Protein AF-A0A914WT91-F1 (afdb_monomer)

Solvent-accessible surface area (backbone atoms only — not comparable to full-atom values): 13494 Å² total; per-residue (Å²): 120,84,63,82,92,50,56,75,66,57,40,49,50,54,51,52,52,50,52,22,56,76,73,74,41,93,68,79,92,82,56,66,68,62,50,41,57,43,41,49,46,84,47,84,84,38,97,30,29,66,62,34,53,53,49,47,46,28,46,58,34,62,62,77,69,92,49,28,73,55,93,86,53,97,70,49,72,79,45,41,59,64,58,56,37,49,47,35,19,72,43,78,34,81,74,43,31,65,70,46,28,55,51,25,29,51,51,44,34,66,73,57,30,45,68,91,48,33,71,59,64,92,43,73,41,76,33,21,68,64,21,79,67,39,81,70,51,53,62,61,71,49,99,82,38,65,40,42,40,36,62,22,72,89,29,41,77,69,57,76,80,51,82,89,55,98,81,56,52,69,49,49,56,51,44,49,54,53,48,53,54,49,54,52,60,71,69,46,79,79,77,75,78,79,73,70,84,81,77,80,82,85,78,92,75,90,77,90,79,90,79,91,81,83,88,87,82,88,135

Mean predicted aligned error: 9.97 Å

Nearest PDB structures (foldseek):
  8opc-assembly1_Aa  TM=3.465E-01  e=5.178E+00  Potato virus Y strain NTN

Organism: NCBI:txid2011161

Foldseek 3Di:
DPPPVDDPVVVVVVVQCVVCVVVVHPDDDDDPVVVLVQLLDCDCPGPCNPVNVVLCCCLQAAVPDPAPPPCDDPVHHPGHSVNSQVSQCSRPHVVSHPVNSVVRHVVNCVVCVFAPQHADALAEWEDEPAAPCCVRHNQPDDPRYNYHHQYAYPDYDPPLPDDDDPPDDPSSVVSVVVNVVSVCVVPPPPPPPPPDDDDPDDDDDDDDDDDDDDDDDDD

Secondary structure (DSSP, 8-state):
---TTS-HHHHHHHHHHHHHHHTT-SS----HHHHHHHHH---TTSTTHHHHHHHHHIIIII-------SSSSTTTTSS-HHHHHHHHHHHH-TTSSHHHHHHHHHHHHHHH-TTTS---SS-EEEEETT-GGGGGS--S--TT--PEEEEETT--TTGGGSPP-TTS-HHHHHHHHHHHHHHHHHHS-------------------------------

Radius of gyration: 29.35 Å; Cα contacts (8 Å, |Δi|>4): 214; chains: 1; bounding box: 56×54×90 Å

InterPro domains:
  IPR008758 Peptidase S28 [PF05577] (9-178)
  IPR029058 Alpha/Beta hydrolase fold [G3DSA:3.40.50.1820] (38-186)
  IPR042269 Serine carboxypeptidase S28, SKS domain [G3DSA:1.20.120.980] (4-78)

pLDDT: mean 87.25, std 18.3, range [33.0, 98.69]

Structure (mmCIF, N/CA/C/O backbone):
data_AF-A0A914WT91-F1
#
_entry.id   AF-A0A914WT91-F1
#
loop_
_atom_site.group_PDB
_atom_site.id
_atom_site.type_symbol
_atom_site.label_atom_id
_atom_site.label_alt_id
_atom_site.label_comp_id
_atom_site.label_asym_id
_atom_site.label_entity_id
_atom_site.label_seq_id
_atom_site.pdbx_PDB_ins_code
_atom_site.Cartn_x
_atom_site.Cartn_y
_atom_site.Cartn_z
_atom_site.occupancy
_atom_site.B_iso_or_equiv
_atom_site.auth_seq_id
_atom_site.auth_comp_id
_atom_site.auth_asym_id
_atom_site.auth_atom_id
_atom_site.pdbx_PDB_model_num
ATOM 1 N N . MET A 1 1 ? 19.794 8.451 -10.919 1.00 62.16 1 MET A N 1
ATOM 2 C CA . MET A 1 1 ? 19.084 8.907 -12.138 1.00 62.16 1 MET A CA 1
ATOM 3 C C . MET A 1 1 ? 19.453 10.316 -12.625 1.00 62.16 1 MET A C 1
ATOM 5 O O . MET A 1 1 ? 18.994 10.687 -13.695 1.00 62.16 1 MET A O 1
ATOM 9 N N . ASN A 1 2 ? 20.322 11.076 -11.938 1.00 77.56 2 ASN A N 1
ATOM 10 C CA . ASN A 1 2 ? 20.601 12.483 -12.295 1.00 77.56 2 ASN A CA 1
ATOM 11 C C . ASN A 1 2 ? 21.874 12.674 -13.142 1.00 77.56 2 ASN A C 1
ATOM 13 O O . ASN A 1 2 ? 22.321 13.797 -13.356 1.00 77.56 2 ASN A O 1
ATOM 17 N N . ASN A 1 3 ? 22.499 11.579 -13.592 1.00 82.94 3 ASN A N 1
ATOM 18 C CA . ASN A 1 3 ? 23.700 11.654 -14.416 1.00 82.94 3 ASN A CA 1
ATOM 19 C C . ASN A 1 3 ? 23.341 11.963 -15.879 1.00 82.94 3 ASN A C 1
ATOM 21 O O . ASN A 1 3 ? 23.209 11.058 -16.700 1.00 82.94 3 ASN A O 1
ATOM 25 N N . ASN A 1 4 ? 23.221 13.248 -16.206 1.00 86.69 4 ASN A N 1
ATOM 26 C CA . ASN A 1 4 ? 22.805 13.718 -17.531 1.00 86.69 4 ASN A CA 1
ATOM 27 C C . ASN A 1 4 ? 23.779 13.365 -18.676 1.00 86.69 4 ASN A C 1
ATOM 29 O O . ASN A 1 4 ? 23.437 13.589 -19.831 1.00 86.69 4 ASN A O 1
ATOM 33 N N . SER A 1 5 ? 24.953 12.788 -18.383 1.00 92.56 5 SER A N 1
ATOM 34 C CA . SER A 1 5 ? 25.894 12.291 -19.402 1.00 92.56 5 SER A CA 1
ATOM 35 C C . SER A 1 5 ? 25.520 10.926 -20.004 1.00 92.56 5 SER A C 1
ATOM 37 O O . SER A 1 5 ? 26.082 10.543 -21.026 1.00 92.56 5 SER A O 1
ATOM 39 N N . ARG A 1 6 ? 24.581 10.186 -19.396 1.00 93.31 6 ARG A N 1
ATOM 40 C CA . ARG A 1 6 ? 24.102 8.869 -19.863 1.00 93.31 6 ARG A CA 1
ATOM 41 C C . ARG A 1 6 ? 22.707 8.983 -20.470 1.00 93.31 6 ARG A C 1
ATOM 43 O O . ARG A 1 6 ? 21.949 9.873 -20.075 1.00 93.31 6 ARG A O 1
ATOM 50 N N . SER A 1 7 ? 22.335 8.080 -21.380 1.00 94.25 7 SER A N 1
ATOM 51 C CA . SER A 1 7 ? 20.971 8.057 -21.923 1.00 94.25 7 SER A CA 1
ATOM 52 C C . SER A 1 7 ? 19.941 7.743 -20.820 1.00 94.25 7 SER A C 1
ATOM 54 O O . SER A 1 7 ? 20.294 7.143 -19.800 1.00 94.25 7 SER A O 1
ATOM 56 N N . PRO A 1 8 ? 18.658 8.122 -20.975 1.00 90.31 8 PRO A N 1
ATOM 57 C CA . PRO A 1 8 ? 17.621 7.756 -20.009 1.00 90.31 8 PRO A CA 1
ATOM 58 C C . PRO A 1 8 ? 17.540 6.247 -19.728 1.00 90.31 8 PRO A C 1
ATOM 60 O O . PRO A 1 8 ? 17.361 5.861 -18.575 1.00 90.31 8 PRO A O 1
ATOM 63 N N . VAL A 1 9 ? 17.733 5.410 -20.754 1.00 90.75 9 VAL A N 1
ATOM 64 C CA . VAL A 1 9 ? 17.708 3.943 -20.634 1.00 90.75 9 VAL A CA 1
ATOM 65 C C . VAL A 1 9 ? 18.903 3.435 -19.835 1.00 90.75 9 VAL A C 1
ATOM 67 O O . VAL A 1 9 ? 18.720 2.623 -18.933 1.00 90.75 9 VAL A O 1
ATOM 70 N N . ASP A 1 10 ? 20.104 3.964 -20.077 1.00 93.94 10 ASP A N 1
ATOM 71 C CA . ASP A 1 10 ? 21.293 3.579 -19.304 1.00 93.94 10 ASP A CA 1
ATOM 72 C C . ASP A 1 10 ? 21.134 3.931 -17.823 1.00 93.94 10 ASP A C 1
ATOM 74 O O . ASP A 1 10 ? 21.493 3.150 -16.947 1.00 93.94 10 ASP A O 1
ATOM 78 N N . ARG A 1 11 ? 20.547 5.096 -17.521 1.00 92.50 11 ARG A N 1
ATOM 79 C CA . ARG A 1 11 ? 20.288 5.509 -16.134 1.00 92.50 11 ARG A CA 1
ATOM 80 C C . ARG A 1 11 ? 19.265 4.612 -15.444 1.00 92.50 11 ARG A C 1
ATOM 82 O O . ARG A 1 11 ? 19.380 4.405 -14.238 1.00 92.50 11 ARG A O 1
ATOM 89 N N . LEU A 1 12 ? 18.268 4.123 -16.180 1.00 89.56 12 LEU A N 1
ATOM 90 C CA . LEU A 1 12 ? 17.305 3.148 -15.674 1.00 89.56 12 LEU A CA 1
ATOM 91 C C . LEU A 1 12 ? 17.975 1.785 -15.452 1.00 89.56 12 LEU A C 1
ATOM 93 O O . LEU A 1 12 ? 17.764 1.175 -14.407 1.00 89.56 12 LEU A O 1
ATOM 97 N N . ALA A 1 13 ? 18.830 1.346 -16.377 1.00 91.38 13 ALA A N 1
ATOM 98 C CA . ALA A 1 13 ? 19.613 0.122 -16.231 1.00 91.38 13 ALA A CA 1
ATOM 99 C C . ALA A 1 13 ? 20.537 0.182 -15.003 1.00 91.38 13 ALA A C 1
ATOM 101 O O . ALA A 1 13 ? 20.608 -0.784 -14.249 1.00 91.38 13 ALA A O 1
ATOM 102 N N . ASP A 1 14 ? 21.172 1.328 -14.736 1.00 92.12 14 ASP A N 1
ATOM 103 C CA . ASP A 1 14 ? 21.999 1.528 -13.540 1.00 92.12 14 ASP A CA 1
ATOM 104 C C . ASP A 1 14 ? 21.180 1.363 -12.243 1.00 92.12 14 ASP A C 1
ATOM 106 O O . ASP A 1 14 ? 21.649 0.743 -11.288 1.00 92.12 14 ASP A O 1
ATOM 110 N N . VAL A 1 15 ? 19.942 1.875 -12.207 1.00 91.88 15 VAL A N 1
ATOM 111 C CA . VAL A 1 15 ? 19.027 1.677 -11.066 1.00 91.88 15 VAL A CA 1
ATOM 112 C C . VAL A 1 15 ? 18.620 0.212 -10.948 1.00 91.88 15 VAL A C 1
ATOM 114 O O . VAL A 1 15 ? 18.664 -0.342 -9.855 1.00 91.88 15 VAL A O 1
ATOM 117 N N . ASN A 1 16 ? 18.269 -0.432 -12.058 1.00 92.69 16 ASN A N 1
ATOM 118 C CA . ASN A 1 16 ? 17.903 -1.843 -12.065 1.00 92.69 16 ASN A CA 1
ATOM 119 C C . ASN A 1 16 ? 19.050 -2.732 -11.551 1.00 92.69 16 ASN A C 1
ATOM 121 O O . ASN A 1 16 ? 18.831 -3.631 -10.745 1.00 92.69 16 ASN A O 1
ATOM 125 N N . ASN A 1 17 ? 20.289 -2.433 -11.947 1.00 93.31 17 ASN A N 1
ATOM 126 C CA . ASN A 1 17 ? 21.486 -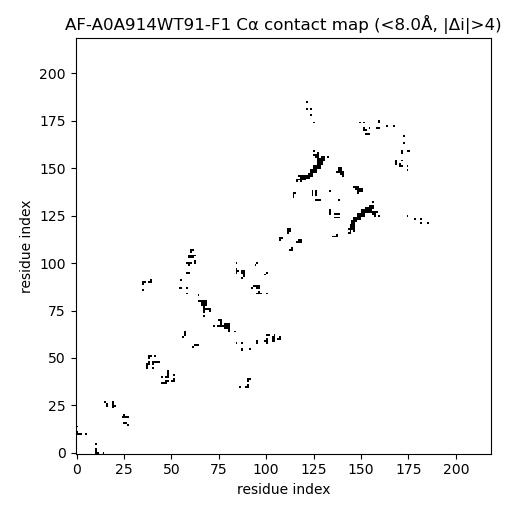3.126 -11.469 1.00 93.31 17 ASN A CA 1
ATOM 127 C C . ASN A 1 17 ? 21.740 -2.888 -9.975 1.00 93.31 17 ASN A C 1
ATOM 129 O O . ASN A 1 17 ? 22.129 -3.815 -9.268 1.00 93.31 17 ASN A O 1
ATOM 133 N N . LEU A 1 18 ? 21.492 -1.672 -9.477 1.00 93.06 18 LEU A N 1
ATOM 134 C CA . LEU A 1 18 ? 21.559 -1.378 -8.045 1.00 93.06 18 LEU A CA 1
ATOM 135 C C . LEU A 1 18 ? 20.541 -2.213 -7.256 1.00 93.06 18 LEU A C 1
ATOM 137 O O . LEU A 1 18 ? 20.905 -2.815 -6.251 1.00 93.06 18 LEU A O 1
ATOM 141 N N . ILE A 1 19 ? 19.289 -2.272 -7.717 1.00 93.31 19 ILE A N 1
ATOM 142 C CA . ILE A 1 19 ? 18.234 -3.071 -7.080 1.00 93.31 19 ILE A CA 1
ATOM 143 C C . ILE A 1 19 ? 18.605 -4.557 -7.091 1.00 93.31 19 ILE A C 1
ATOM 145 O O . ILE A 1 19 ? 18.575 -5.197 -6.044 1.00 93.31 19 ILE A O 1
ATOM 149 N N . ASN A 1 20 ? 19.047 -5.082 -8.233 1.00 93.62 20 ASN A N 1
ATOM 150 C CA . ASN A 1 20 ? 19.517 -6.462 -8.342 1.00 93.62 20 ASN A CA 1
ATOM 151 C C . ASN A 1 20 ? 20.655 -6.758 -7.353 1.00 93.62 20 ASN A C 1
ATOM 153 O O . ASN A 1 20 ? 20.592 -7.754 -6.642 1.00 93.62 20 ASN A O 1
ATOM 157 N N . SER A 1 21 ? 21.625 -5.851 -7.210 1.00 94.50 21 SER A N 1
ATOM 158 C CA . SER A 1 21 ? 22.703 -5.974 -6.220 1.00 94.50 21 SER A CA 1
ATOM 159 C C . SER A 1 21 ? 22.188 -6.020 -4.773 1.00 94.50 21 SER A C 1
ATOM 161 O O . SER A 1 21 ? 22.604 -6.882 -4.003 1.00 94.50 21 SER A O 1
ATOM 163 N N . ILE A 1 22 ? 21.241 -5.145 -4.408 1.00 93.31 22 ILE A N 1
ATOM 164 C CA . ILE A 1 22 ? 20.649 -5.097 -3.057 1.00 93.31 22 ILE A CA 1
ATOM 165 C C . ILE A 1 22 ? 19.943 -6.412 -2.708 1.00 93.31 22 ILE A C 1
ATOM 167 O O . ILE A 1 22 ? 20.068 -6.897 -1.586 1.00 93.31 22 ILE A O 1
ATOM 171 N N . PHE A 1 23 ? 19.220 -6.994 -3.665 1.00 90.38 23 PHE A N 1
ATOM 172 C CA . PHE A 1 23 ? 18.452 -8.223 -3.460 1.00 90.38 23 PHE A 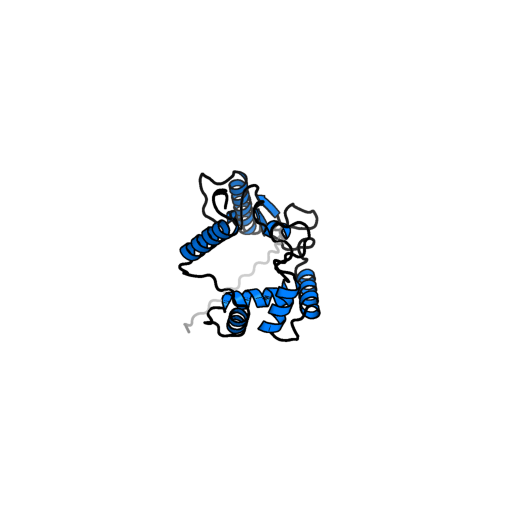CA 1
ATOM 173 C C . PHE A 1 23 ? 19.216 -9.502 -3.837 1.00 90.38 23 PHE A C 1
ATOM 175 O O . PHE A 1 23 ? 18.638 -10.585 -3.818 1.00 90.38 23 PHE A O 1
ATOM 182 N N . GLY A 1 24 ? 20.507 -9.403 -4.177 1.00 91.44 24 GLY A N 1
ATOM 183 C CA . GLY A 1 24 ? 21.329 -10.558 -4.549 1.00 91.44 24 GLY A CA 1
ATOM 184 C C . GLY A 1 24 ? 20.905 -11.246 -5.854 1.00 91.44 24 GLY A C 1
ATOM 185 O O . GLY A 1 24 ? 21.193 -12.426 -6.043 1.00 91.44 24 GLY A O 1
ATOM 186 N N . SER A 1 25 ? 20.225 -10.530 -6.752 1.00 90.06 25 SER A N 1
ATOM 187 C CA . SER A 1 25 ? 19.862 -11.004 -8.089 1.00 90.06 25 SER A CA 1
ATOM 188 C C . SER A 1 25 ? 20.869 -10.530 -9.142 1.00 90.06 25 SER A C 1
ATOM 190 O O . SER A 1 25 ? 21.587 -9.548 -8.962 1.00 90.06 25 SER A O 1
ATOM 192 N N . THR A 1 26 ? 20.916 -11.220 -10.280 1.00 89.44 26 THR A N 1
ATOM 193 C CA . THR A 1 26 ? 21.710 -10.822 -11.458 1.00 89.44 26 THR A CA 1
ATOM 194 C C . THR A 1 26 ? 20.858 -10.214 -12.568 1.00 89.44 26 THR A C 1
ATOM 196 O O . THR A 1 26 ? 21.387 -9.540 -13.450 1.00 89.44 26 THR A O 1
ATOM 199 N N . CYS A 1 27 ? 19.543 -10.434 -12.534 1.00 89.19 27 CYS A N 1
ATOM 200 C CA . CYS A 1 27 ? 18.613 -9.950 -13.543 1.00 89.19 27 CYS A CA 1
ATOM 201 C C . CYS A 1 27 ? 17.217 -9.719 -12.958 1.00 89.19 27 CYS A C 1
ATOM 203 O O . CYS A 1 27 ? 16.864 -10.235 -11.897 1.00 89.19 27 CYS A O 1
ATOM 205 N N . THR A 1 28 ? 16.418 -8.950 -13.691 1.00 89.69 28 THR A N 1
ATOM 206 C CA . THR A 1 28 ? 15.028 -8.662 -13.336 1.00 89.69 28 THR A CA 1
ATOM 207 C C . THR A 1 28 ? 14.127 -9.473 -14.249 1.00 89.69 28 THR A C 1
ATOM 209 O O . THR A 1 28 ? 14.158 -9.276 -15.464 1.00 89.69 28 THR A O 1
ATOM 212 N N . ALA A 1 29 ? 13.342 -10.386 -13.678 1.00 88.12 29 ALA A N 1
ATOM 213 C CA . ALA A 1 29 ? 12.375 -11.165 -14.441 1.00 88.12 29 ALA A CA 1
ATOM 214 C C . ALA A 1 29 ? 11.317 -10.239 -15.063 1.00 88.12 29 ALA A C 1
ATOM 216 O O . ALA A 1 29 ? 10.770 -9.366 -14.391 1.00 88.12 29 ALA A O 1
ATOM 217 N N . ASN A 1 30 ? 11.040 -10.425 -16.352 1.00 90.56 30 ASN A N 1
ATOM 218 C CA . ASN A 1 30 ? 10.141 -9.560 -17.121 1.00 90.56 30 ASN A CA 1
ATOM 219 C C . ASN A 1 30 ? 9.198 -10.338 -18.057 1.00 90.56 30 ASN A C 1
ATOM 221 O O . ASN A 1 30 ? 8.605 -9.747 -18.959 1.00 90.56 30 ASN A O 1
ATOM 225 N N . ASN A 1 31 ? 9.066 -11.653 -17.868 1.00 95.19 31 ASN A N 1
ATOM 226 C CA . ASN A 1 31 ? 8.156 -12.489 -18.642 1.00 95.19 31 ASN A CA 1
ATOM 227 C C . ASN A 1 31 ? 6.832 -12.673 -17.890 1.00 95.19 31 ASN A C 1
ATOM 229 O O . ASN A 1 31 ? 6.797 -13.205 -16.782 1.00 95.19 31 ASN A O 1
ATOM 233 N N . TYR A 1 32 ? 5.738 -12.245 -18.519 1.00 95.19 32 TYR A N 1
ATOM 234 C CA . TYR A 1 32 ? 4.402 -12.347 -17.941 1.00 95.19 32 TYR A CA 1
ATOM 235 C C . TYR A 1 32 ? 3.932 -13.796 -17.767 1.00 95.19 32 TYR A C 1
ATOM 237 O O . TYR A 1 32 ? 3.347 -14.128 -16.745 1.00 95.19 32 TYR A O 1
ATOM 245 N N . THR A 1 33 ? 4.213 -14.672 -18.733 1.00 97.12 33 THR A N 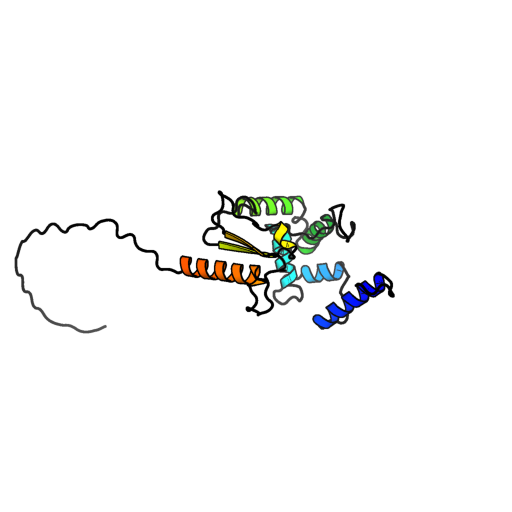1
ATOM 246 C CA . THR A 1 33 ? 3.762 -16.074 -18.677 1.00 97.12 33 THR A CA 1
ATOM 247 C C . THR A 1 33 ? 4.415 -16.802 -17.506 1.00 97.12 33 THR A C 1
ATOM 249 O O . THR A 1 33 ? 3.727 -17.481 -16.746 1.00 97.12 33 THR A O 1
ATOM 252 N N . ASP A 1 34 ? 5.717 -16.587 -17.310 1.00 96.25 34 ASP A N 1
ATOM 253 C CA . ASP A 1 34 ? 6.471 -17.185 -16.203 1.00 96.25 34 ASP A CA 1
ATOM 254 C C . ASP A 1 34 ? 5.948 -16.686 -14.844 1.00 96.25 34 ASP A C 1
ATOM 256 O O . ASP A 1 34 ? 5.794 -17.472 -13.905 1.00 96.25 34 A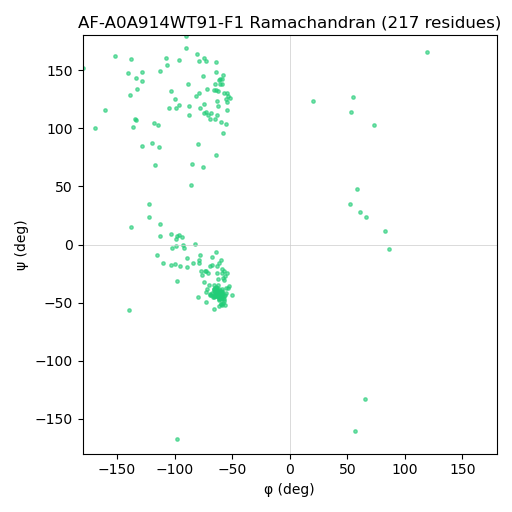SP A O 1
ATOM 260 N N . LEU A 1 35 ? 5.610 -15.390 -14.750 1.00 95.81 35 LEU A N 1
ATOM 261 C CA . LEU A 1 35 ? 4.979 -14.809 -13.562 1.00 95.81 35 LEU A CA 1
ATOM 262 C C . LEU A 1 35 ? 3.637 -15.488 -13.256 1.00 95.81 35 LEU A C 1
ATOM 264 O O . LEU A 1 35 ? 3.428 -15.931 -12.128 1.00 95.81 35 LEU A O 1
ATOM 268 N N . ILE A 1 36 ? 2.740 -15.595 -14.243 1.00 98.00 36 ILE A N 1
ATOM 269 C CA . ILE A 1 36 ? 1.424 -16.224 -14.057 1.00 98.00 36 ILE A CA 1
ATOM 270 C C . ILE A 1 36 ? 1.573 -17.679 -13.620 1.00 98.00 36 ILE A C 1
ATOM 272 O O . ILE A 1 36 ? 0.940 -18.081 -12.646 1.00 98.00 36 ILE A O 1
ATOM 276 N N . GLN A 1 37 ? 2.444 -18.450 -14.273 1.00 97.56 37 GLN A N 1
ATOM 277 C CA . GLN A 1 37 ? 2.669 -19.852 -13.925 1.00 97.56 37 GLN A CA 1
ATOM 278 C C . GLN A 1 37 ? 3.144 -20.012 -12.472 1.00 97.56 37 GLN A C 1
ATOM 280 O O . GLN A 1 37 ? 2.655 -20.884 -11.756 1.00 97.56 37 GLN A O 1
ATOM 285 N N . CYS A 1 38 ? 4.058 -19.152 -12.013 1.00 96.94 38 CYS A N 1
ATOM 286 C CA . CYS A 1 38 ? 4.529 -19.171 -10.628 1.00 96.94 38 CYS A CA 1
ATOM 287 C C . CYS A 1 38 ? 3.414 -18.813 -9.630 1.00 96.94 38 CYS A C 1
ATOM 289 O O . CYS A 1 38 ? 3.276 -19.446 -8.585 1.00 96.94 38 CYS A O 1
ATOM 291 N N . MET A 1 39 ? 2.586 -17.823 -9.970 1.00 97.62 39 MET A N 1
ATOM 292 C CA . MET A 1 39 ? 1.478 -17.350 -9.134 1.00 97.62 39 MET A CA 1
ATOM 293 C C . MET A 1 39 ? 0.291 -18.325 -9.099 1.00 97.62 39 MET A C 1
ATOM 295 O O . MET A 1 39 ? -0.498 -18.303 -8.155 1.00 97.62 39 MET A O 1
ATOM 299 N N . GLN A 1 40 ? 0.145 -19.192 -10.102 1.00 98.00 40 GLN A N 1
ATOM 300 C CA . GLN A 1 40 ? -0.886 -20.230 -10.130 1.00 98.00 40 GLN A CA 1
ATOM 301 C C . GLN A 1 40 ? -0.600 -21.381 -9.155 1.00 98.00 40 GLN A C 1
ATOM 303 O O . GLN A 1 40 ? -1.548 -22.042 -8.733 1.00 98.00 40 GLN A O 1
ATOM 308 N N . ASP A 1 41 ? 0.657 -21.602 -8.755 1.00 97.69 41 ASP A N 1
ATOM 309 C CA . ASP A 1 41 ? 1.020 -22.632 -7.776 1.00 97.69 41 ASP A CA 1
ATOM 310 C C . ASP A 1 41 ? 0.491 -22.266 -6.371 1.00 97.69 41 ASP A C 1
ATOM 312 O O . ASP A 1 41 ? 0.942 -21.281 -5.778 1.00 97.69 41 ASP A O 1
ATOM 316 N N . PRO A 1 42 ? -0.468 -23.028 -5.805 1.00 96.00 42 PRO A N 1
ATOM 317 C CA . PRO A 1 42 ? -1.033 -22.743 -4.489 1.00 96.00 42 PRO A CA 1
ATOM 318 C C . PRO A 1 42 ? -0.167 -23.272 -3.333 1.00 96.00 42 PRO A C 1
ATOM 320 O O . PRO A 1 42 ? -0.561 -23.144 -2.173 1.00 96.00 42 PRO A O 1
ATOM 323 N N . SER A 1 43 ? 0.970 -23.912 -3.619 1.00 97.25 43 SER A N 1
ATOM 324 C CA . SER A 1 43 ? 1.826 -24.524 -2.605 1.00 97.25 43 SER A CA 1
ATOM 325 C C . SER A 1 43 ? 2.429 -23.465 -1.684 1.00 97.25 43 SER A C 1
ATOM 327 O O . SER A 1 43 ? 2.995 -22.472 -2.135 1.00 97.25 43 SER A O 1
ATOM 329 N N . PHE A 1 44 ? 2.372 -23.706 -0.372 1.00 94.19 44 PHE A N 1
ATOM 330 C CA . PHE A 1 44 ? 2.896 -22.782 0.643 1.00 94.19 44 PHE A CA 1
ATOM 331 C C . PHE A 1 44 ? 4.393 -22.467 0.472 1.00 94.19 44 PHE A C 1
ATOM 333 O O . PHE A 1 44 ? 4.854 -21.393 0.839 1.00 94.19 44 PHE A O 1
ATOM 340 N N . ASN A 1 45 ? 5.154 -23.405 -0.090 1.00 95.75 45 ASN A N 1
ATOM 341 C CA . ASN A 1 45 ? 6.587 -23.285 -0.352 1.00 95.75 45 ASN A CA 1
ATOM 342 C C . ASN A 1 45 ? 6.920 -22.836 -1.788 1.00 95.75 45 ASN A C 1
ATOM 344 O O . ASN A 1 45 ? 8.093 -22.873 -2.161 1.00 95.75 45 ASN A O 1
ATOM 348 N N . SER A 1 46 ? 5.926 -22.440 -2.593 1.00 96.19 46 SER A N 1
ATOM 349 C CA . SER A 1 46 ? 6.171 -21.860 -3.917 1.00 96.19 46 SER A CA 1
ATOM 350 C C . SER A 1 46 ? 7.030 -20.592 -3.791 1.00 96.19 46 SER A C 1
ATOM 352 O O . SER A 1 46 ? 6.800 -19.796 -2.874 1.00 96.19 46 SER A O 1
ATOM 354 N N . PRO A 1 47 ? 7.965 -20.331 -4.726 1.00 93.50 47 PRO A N 1
ATOM 355 C CA . PRO A 1 47 ? 8.715 -19.074 -4.766 1.00 93.50 47 PRO A CA 1
ATOM 356 C C . PRO A 1 47 ? 7.823 -17.824 -4.809 1.00 93.50 47 PRO A C 1
ATOM 358 O O . PRO A 1 47 ? 8.254 -16.756 -4.385 1.00 93.50 47 PRO A O 1
ATOM 361 N N . CYS A 1 48 ? 6.584 -17.956 -5.299 1.00 95.94 48 CYS A N 1
ATOM 362 C CA . CYS A 1 48 ? 5.616 -16.867 -5.397 1.00 95.94 48 CYS A CA 1
ATOM 363 C C . CYS A 1 48 ? 4.530 -16.901 -4.311 1.00 95.94 48 CYS A C 1
ATOM 365 O O . CYS A 1 48 ? 3.576 -16.135 -4.410 1.00 95.94 48 CYS A O 1
ATOM 367 N N . ALA A 1 49 ? 4.630 -17.754 -3.284 1.00 97.00 49 ALA A N 1
ATOM 368 C CA . ALA A 1 49 ? 3.563 -17.936 -2.292 1.00 97.00 49 ALA A CA 1
ATOM 369 C C . ALA A 1 49 ? 3.139 -16.622 -1.602 1.00 97.00 49 ALA A C 1
ATOM 371 O O . ALA A 1 49 ? 1.942 -16.357 -1.448 1.00 97.00 49 ALA A O 1
ATOM 372 N N . ASP A 1 50 ? 4.108 -15.775 -1.246 1.00 96.06 50 ASP A N 1
ATOM 373 C CA . ASP A 1 50 ? 3.861 -14.461 -0.640 1.00 96.06 50 ASP A CA 1
ATOM 374 C C . ASP A 1 50 ? 3.145 -13.513 -1.616 1.00 96.06 50 ASP A C 1
ATOM 376 O O . ASP A 1 50 ? 2.022 -13.064 -1.368 1.00 96.06 50 ASP A O 1
ATOM 380 N N . SER A 1 51 ? 3.729 -13.303 -2.801 1.00 95.75 51 SER A N 1
ATOM 381 C CA . SER A 1 51 ? 3.146 -12.447 -3.841 1.00 95.75 51 SER A CA 1
ATOM 382 C C . SER A 1 51 ? 1.758 -12.920 -4.273 1.00 95.75 51 SER A C 1
ATOM 384 O O . SER A 1 51 ? 0.859 -12.099 -4.479 1.00 95.75 51 SER A O 1
ATOM 386 N N . ARG A 1 52 ? 1.547 -14.237 -4.366 1.00 97.44 52 ARG A N 1
ATOM 387 C CA . ARG A 1 52 ? 0.253 -14.851 -4.667 1.00 97.44 52 ARG A CA 1
ATOM 388 C C . ARG A 1 52 ? -0.776 -14.517 -3.596 1.00 97.44 52 ARG A C 1
ATOM 390 O O . ARG A 1 52 ? -1.900 -14.158 -3.941 1.00 97.44 52 ARG A O 1
ATOM 397 N N . SER A 1 53 ? -0.411 -14.632 -2.323 1.00 97.50 53 SER A N 1
ATOM 398 C CA . SER A 1 53 ? -1.308 -14.348 -1.197 1.00 97.50 53 SER A CA 1
ATOM 399 C C . SER A 1 53 ? -1.722 -12.877 -1.178 1.00 97.50 53 SER A C 1
ATOM 401 O O . SER A 1 53 ? -2.910 -12.569 -1.088 1.00 97.50 53 SER A O 1
ATOM 403 N N . TRP A 1 54 ? -0.771 -11.965 -1.389 1.00 97.50 54 TRP A N 1
ATOM 404 C CA . TRP A 1 54 ? -1.070 -10.539 -1.517 1.00 97.50 54 TRP A CA 1
ATOM 405 C C . TRP A 1 54 ? -1.958 -10.229 -2.731 1.00 97.50 54 TRP A C 1
ATOM 407 O O . TRP A 1 54 ? -2.935 -9.479 -2.641 1.00 97.50 54 TRP A O 1
ATOM 417 N N . THR A 1 55 ? -1.661 -10.848 -3.875 1.00 97.88 55 THR A N 1
ATOM 418 C CA . THR A 1 55 ? -2.450 -10.672 -5.102 1.00 97.88 55 THR A CA 1
ATOM 419 C C . THR A 1 55 ? -3.863 -11.208 -4.922 1.00 97.88 55 THR A C 1
ATOM 421 O O . THR A 1 55 ? -4.813 -10.584 -5.381 1.00 97.88 55 THR A O 1
ATOM 424 N N . TRP A 1 56 ? -4.034 -12.304 -4.182 1.00 98.19 56 TRP A N 1
ATOM 425 C CA . TRP A 1 56 ? -5.349 -12.828 -3.836 1.00 98.19 56 TRP A CA 1
ATOM 426 C C . TRP A 1 56 ? -6.179 -11.805 -3.059 1.00 98.19 56 TRP A C 1
ATOM 428 O O . TRP A 1 56 ? -7.286 -11.485 -3.487 1.00 98.19 56 TRP A O 1
ATOM 438 N N . GLN A 1 57 ? -5.647 -11.232 -1.976 1.00 98.19 57 GLN A N 1
ATOM 439 C CA . GLN A 1 57 ? -6.363 -10.198 -1.213 1.00 98.19 57 GLN A CA 1
ATOM 440 C C . GLN A 1 57 ? -6.648 -8.957 -2.065 1.00 98.19 57 GLN A C 1
ATOM 442 O O . GLN A 1 57 ? -7.735 -8.384 -2.026 1.00 98.19 57 GLN A O 1
ATOM 447 N N . THR A 1 58 ? -5.705 -8.572 -2.921 1.00 97.62 58 THR A N 1
ATOM 448 C CA . THR A 1 5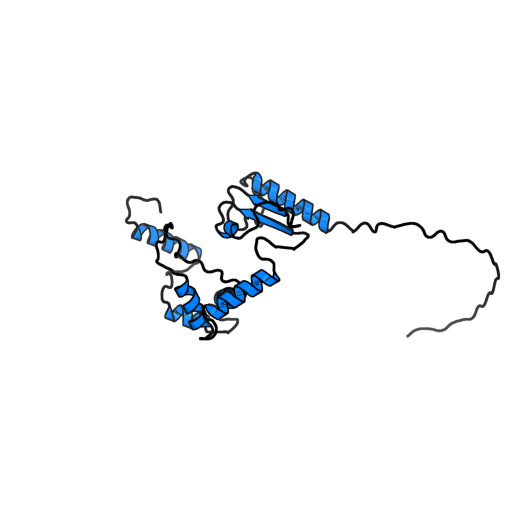8 ? -5.892 -7.446 -3.841 1.00 97.62 58 THR A CA 1
ATOM 449 C C . THR A 1 58 ? -7.038 -7.709 -4.826 1.00 97.62 58 THR A C 1
ATOM 451 O O . THR A 1 58 ? -7.879 -6.837 -5.030 1.00 97.62 58 THR A O 1
ATOM 454 N N . CYS A 1 59 ? -7.130 -8.913 -5.392 1.00 98.44 59 CYS A N 1
ATOM 455 C CA . CYS A 1 59 ? -8.178 -9.293 -6.342 1.00 98.44 59 CYS A CA 1
ATOM 456 C C . CYS A 1 59 ? -9.534 -9.601 -5.680 1.00 98.44 59 CYS A C 1
ATOM 458 O O . CYS A 1 59 ? -10.564 -9.552 -6.351 1.00 98.44 59 CYS A O 1
ATOM 460 N N . THR A 1 60 ? -9.560 -9.950 -4.392 1.00 98.44 60 THR A N 1
ATOM 461 C CA . THR A 1 60 ? -10.777 -10.436 -3.716 1.00 98.44 60 THR A CA 1
ATOM 462 C C . THR A 1 60 ? -11.299 -9.528 -2.613 1.00 98.44 60 THR A C 1
ATOM 464 O O . THR A 1 60 ? -12.421 -9.740 -2.158 1.00 98.44 60 THR A O 1
ATOM 467 N N . GLU A 1 61 ? -10.544 -8.498 -2.225 1.00 98.00 61 GLU A N 1
ATOM 468 C CA . GLU A 1 61 ? -10.918 -7.587 -1.141 1.00 98.00 61 GLU A CA 1
ATOM 469 C C . GLU A 1 61 ? -10.586 -6.124 -1.461 1.00 98.00 61 GLU A C 1
ATOM 471 O O . GLU A 1 61 ? -11.481 -5.281 -1.398 1.00 98.00 61 GLU A O 1
ATOM 476 N N . PHE A 1 62 ? -9.328 -5.797 -1.782 1.00 95.19 62 PHE A N 1
ATOM 477 C CA . PHE A 1 62 ? -8.842 -4.407 -1.703 1.00 95.19 62 PHE A CA 1
ATOM 478 C C . PHE A 1 62 ? -8.839 -3.625 -3.019 1.00 95.19 62 PHE A C 1
ATOM 480 O O . PHE A 1 62 ? -8.987 -2.405 -2.998 1.00 95.19 62 PHE A O 1
ATOM 487 N N . GLY A 1 63 ? -8.644 -4.285 -4.163 1.00 95.19 63 GLY A N 1
ATOM 488 C CA . GLY A 1 63 ? -8.494 -3.612 -5.460 1.00 95.19 63 GLY A CA 1
ATOM 489 C C . GLY A 1 63 ? -7.285 -2.669 -5.533 1.00 95.19 63 GLY A C 1
ATOM 490 O O . GLY A 1 63 ? -7.310 -1.677 -6.258 1.00 95.19 63 GLY A O 1
ATOM 491 N N . TYR A 1 64 ? -6.240 -2.950 -4.751 1.00 93.50 64 TYR A N 1
ATOM 492 C CA . TYR A 1 64 ? -5.037 -2.130 -4.578 1.00 93.50 64 TYR A CA 1
ATOM 493 C C . TYR A 1 64 ? -4.083 -2.230 -5.783 1.00 93.50 64 TYR A C 1
ATOM 495 O O . TYR A 1 64 ? -2.989 -2.782 -5.689 1.00 93.50 64 TYR A O 1
ATOM 503 N N . PHE A 1 65 ? -4.507 -1.721 -6.942 1.00 94.62 65 PHE A N 1
ATOM 504 C CA . PHE A 1 65 ? -3.755 -1.796 -8.200 1.00 94.62 65 PHE A CA 1
ATOM 505 C C . PHE A 1 65 ? -3.001 -0.496 -8.513 1.00 94.62 65 PHE A C 1
ATOM 507 O O . PHE A 1 65 ? -3.603 0.576 -8.598 1.00 94.62 65 PHE A O 1
ATOM 514 N N . GLN A 1 66 ? -1.685 -0.583 -8.740 1.00 92.38 66 GLN A N 1
ATOM 515 C CA . GLN A 1 66 ? -0.822 0.562 -9.073 1.00 92.38 66 GLN A CA 1
ATOM 516 C C . GLN A 1 66 ? -0.864 0.832 -10.580 1.00 92.38 66 GLN A C 1
ATOM 518 O O . GLN A 1 66 ? 0.089 0.584 -11.314 1.00 92.38 66 GLN A O 1
ATOM 523 N N . SER A 1 67 ? -2.015 1.304 -11.045 1.00 93.38 67 SER A N 1
ATOM 524 C CA . SER A 1 67 ? -2.224 1.625 -12.453 1.00 93.38 67 SER A CA 1
ATOM 525 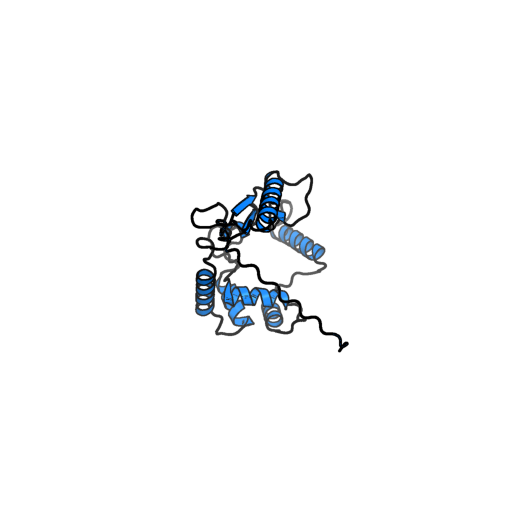C C . SER A 1 67 ? -1.647 2.989 -12.846 1.00 93.38 67 SER A C 1
ATOM 527 O O . SER A 1 67 ? -1.354 3.849 -12.014 1.00 93.38 67 SER A O 1
ATOM 529 N N . THR A 1 68 ? -1.506 3.188 -14.152 1.00 93.50 68 THR A N 1
ATOM 530 C CA . THR A 1 68 ? -1.006 4.420 -14.782 1.00 93.50 68 THR A CA 1
ATOM 531 C C . THR A 1 68 ? -2.093 5.135 -15.590 1.00 93.50 68 THR A C 1
ATOM 533 O O . THR A 1 68 ? -1.797 5.999 -16.406 1.00 93.50 68 THR A O 1
ATOM 536 N N . ASP A 1 69 ? -3.371 4.819 -15.351 1.00 90.00 69 ASP A N 1
ATOM 537 C CA . ASP A 1 69 ? -4.502 5.393 -16.100 1.00 90.00 69 ASP A CA 1
ATOM 538 C C . ASP A 1 69 ? -4.722 6.895 -15.842 1.00 90.00 69 ASP A C 1
ATOM 540 O O . ASP A 1 69 ? -5.485 7.551 -16.553 1.00 90.00 69 ASP A O 1
ATOM 544 N N . GLN A 1 70 ? -4.060 7.480 -14.838 1.00 85.25 70 GLN A N 1
ATOM 545 C CA . GLN A 1 70 ? -4.115 8.923 -14.608 1.00 85.25 70 GLN A CA 1
ATOM 546 C C . GLN A 1 70 ? -3.278 9.672 -15.651 1.00 85.25 70 GLN A C 1
ATOM 548 O O . GLN A 1 70 ? -2.068 9.507 -15.707 1.00 85.25 70 GLN A O 1
ATOM 553 N N . ALA A 1 71 ? -3.882 10.578 -16.422 1.00 70.69 71 ALA A N 1
ATOM 554 C CA . ALA A 1 71 ? -3.213 11.258 -17.540 1.00 70.69 71 ALA A CA 1
ATOM 555 C C . ALA A 1 71 ? -1.979 12.121 -17.172 1.00 70.69 71 ALA A C 1
ATOM 557 O O . ALA A 1 71 ? -1.214 12.489 -18.059 1.00 70.69 71 ALA A O 1
ATOM 558 N N . ASN A 1 72 ? -1.774 12.463 -15.894 1.00 81.19 72 ASN A N 1
ATOM 559 C CA . ASN A 1 72 ? -0.684 13.330 -15.439 1.00 81.19 72 ASN A CA 1
ATOM 560 C C . ASN A 1 72 ? 0.276 12.587 -14.496 1.00 81.19 72 ASN A C 1
ATOM 562 O O . ASN A 1 72 ? 0.316 12.854 -13.295 1.00 81.19 72 ASN A O 1
ATOM 566 N N . ASN A 1 73 ? 1.023 11.622 -15.034 1.00 85.88 73 ASN A N 1
ATOM 567 C CA . ASN A 1 73 ? 2.023 10.858 -14.290 1.00 85.88 73 ASN A CA 1
ATOM 568 C C . ASN A 1 73 ? 3.311 10.658 -15.119 1.00 85.88 73 ASN A C 1
ATOM 570 O O . ASN A 1 73 ? 3.301 10.773 -16.343 1.00 85.88 73 ASN A O 1
ATOM 574 N N . ILE A 1 74 ? 4.431 10.354 -14.454 1.00 85.69 74 ILE A N 1
ATOM 575 C CA . ILE A 1 74 ? 5.751 10.200 -15.104 1.00 85.69 74 ILE A CA 1
ATOM 576 C C . ILE A 1 74 ? 5.942 8.861 -15.841 1.00 85.69 74 ILE A C 1
ATOM 578 O O . ILE A 1 74 ? 6.936 8.683 -16.540 1.00 85.69 74 ILE A O 1
ATOM 582 N N . PHE A 1 75 ? 5.014 7.921 -15.673 1.00 86.31 75 PHE A N 1
ATOM 583 C CA . PHE A 1 75 ? 5.026 6.571 -16.243 1.00 86.31 75 PHE A CA 1
ATOM 584 C C . PHE A 1 75 ? 4.161 6.443 -17.510 1.00 86.31 75 PHE A C 1
ATOM 586 O O . PHE A 1 75 ? 4.128 5.374 -18.119 1.00 86.31 75 PHE A O 1
ATOM 593 N N . GLY A 1 76 ? 3.483 7.512 -17.941 1.00 87.38 76 GLY A N 1
ATOM 594 C CA . GLY A 1 76 ? 2.614 7.489 -19.119 1.00 87.38 76 GLY A CA 1
ATOM 595 C C . GLY A 1 76 ? 1.407 6.571 -18.915 1.00 87.38 76 GLY A C 1
ATOM 596 O O . GLY A 1 76 ? 0.755 6.648 -17.882 1.00 87.38 76 GLY A O 1
ATOM 597 N N . SER A 1 77 ? 1.115 5.713 -19.897 1.00 88.25 77 SER A N 1
ATOM 598 C CA . SER A 1 77 ? -0.017 4.767 -19.893 1.00 88.25 77 SER A CA 1
ATOM 599 C C . SER A 1 77 ? 0.440 3.307 -20.047 1.00 88.25 77 SER A C 1
ATOM 601 O O . SER A 1 77 ? -0.194 2.517 -20.746 1.00 88.25 77 SER A O 1
ATOM 603 N N . LEU A 1 78 ? 1.602 2.970 -19.477 1.00 88.00 78 LEU A N 1
ATOM 604 C CA . LEU A 1 78 ? 2.280 1.684 -19.695 1.00 88.00 78 LEU A CA 1
ATOM 605 C C . LEU A 1 78 ? 1.618 0.500 -18.976 1.00 88.00 78 LEU A C 1
ATOM 607 O O . LEU A 1 78 ? 1.671 -0.620 -19.478 1.00 88.00 78 LEU A O 1
ATOM 611 N N . VAL A 1 79 ? 1.017 0.736 -17.809 1.00 92.38 79 VAL A N 1
ATOM 612 C CA . VAL A 1 79 ? 0.384 -0.297 -16.974 1.00 92.38 79 VAL A CA 1
ATOM 613 C C . VAL A 1 79 ? -1.042 0.145 -16.631 1.00 92.38 79 VAL A C 1
ATOM 615 O O . VAL A 1 79 ? -1.253 0.808 -15.612 1.00 92.38 79 VAL A O 1
ATOM 618 N N . PRO A 1 80 ? -2.018 -0.115 -17.510 1.00 94.19 80 PRO A N 1
ATOM 619 C CA . PRO A 1 80 ? -3.423 0.209 -17.262 1.00 94.19 80 PRO A CA 1
ATOM 620 C C . PRO A 1 80 ? -4.073 -0.745 -16.246 1.00 94.19 80 PRO A C 1
ATOM 622 O O . PRO A 1 80 ? -3.610 -1.862 -16.032 1.00 94.19 80 PRO A O 1
ATOM 625 N N . LEU A 1 81 ? -5.184 -0.342 -15.633 1.00 95.44 81 LEU A N 1
ATOM 626 C CA . LEU A 1 81 ? -5.922 -1.114 -14.626 1.00 95.44 81 LEU A CA 1
ATOM 627 C C . LEU A 1 81 ? -6.331 -2.505 -15.130 1.00 95.44 81 LEU A C 1
ATOM 629 O O . LEU A 1 81 ? -6.272 -3.483 -14.384 1.00 95.44 81 LEU A O 1
ATOM 633 N N . ASN A 1 82 ? -6.709 -2.614 -16.406 1.00 96.19 82 ASN A N 1
ATOM 634 C CA . ASN A 1 82 ? -7.095 -3.889 -17.010 1.00 96.19 82 ASN A CA 1
ATOM 635 C C . ASN A 1 82 ? -5.946 -4.912 -17.035 1.00 96.19 82 ASN A C 1
ATOM 637 O O . ASN A 1 82 ? -6.230 -6.105 -17.018 1.00 96.19 82 ASN A O 1
ATOM 641 N N . PHE A 1 83 ? -4.677 -4.485 -17.010 1.00 96.25 83 PHE A N 1
ATOM 642 C CA . PHE A 1 83 ? -3.542 -5.398 -16.846 1.00 96.25 83 PHE A CA 1
ATOM 643 C C . PHE A 1 83 ? -3.676 -6.210 -15.552 1.00 96.25 83 PHE A C 1
ATOM 645 O O . PHE A 1 83 ? -3.567 -7.435 -15.567 1.00 96.25 83 PHE A O 1
ATOM 652 N N . TYR A 1 84 ? -3.989 -5.540 -14.441 1.00 97.50 84 TYR A N 1
ATOM 653 C CA . TYR A 1 84 ? -4.150 -6.193 -13.146 1.00 97.50 84 TYR A CA 1
ATOM 654 C C . TYR A 1 84 ? -5.426 -7.035 -13.062 1.00 97.50 84 TYR A C 1
ATOM 656 O O . TYR A 1 84 ? -5.402 -8.128 -12.504 1.00 97.50 84 TYR A O 1
ATOM 664 N N . VAL A 1 85 ? -6.528 -6.564 -13.650 1.00 98.12 85 VAL A N 1
ATOM 665 C CA . VAL A 1 85 ? -7.787 -7.326 -13.716 1.00 98.12 85 VAL A CA 1
ATOM 666 C C . VAL A 1 85 ? -7.601 -8.627 -14.498 1.00 98.12 85 VAL A C 1
ATOM 668 O O . VAL A 1 85 ? -8.045 -9.684 -14.050 1.00 98.12 85 VAL A O 1
ATOM 671 N N . ASN A 1 86 ? -6.903 -8.566 -15.634 1.00 98.19 86 ASN A N 1
ATOM 672 C CA . ASN A 1 86 ? -6.573 -9.749 -16.423 1.00 98.19 86 ASN A CA 1
ATOM 673 C C . ASN A 1 86 ? -5.651 -10.682 -15.637 1.00 98.19 86 ASN A C 1
ATOM 675 O O . ASN A 1 86 ? -5.924 -11.871 -15.564 1.00 98.19 86 ASN A O 1
ATOM 679 N N . MET A 1 87 ? -4.648 -10.143 -14.940 1.00 98.12 87 MET A N 1
ATOM 680 C CA . MET A 1 87 ? -3.783 -10.937 -14.065 1.00 98.12 87 MET A CA 1
ATOM 681 C C . MET A 1 87 ? -4.570 -11.664 -12.960 1.00 98.12 87 MET A C 1
ATOM 683 O O . MET A 1 87 ? -4.317 -12.839 -12.712 1.00 98.12 87 MET A O 1
ATOM 687 N N . CYS A 1 88 ? -5.565 -11.027 -12.331 1.00 98.69 88 CYS A N 1
ATOM 688 C CA . CYS A 1 88 ? -6.452 -11.704 -11.375 1.00 98.69 88 CYS A CA 1
ATOM 689 C C . CYS A 1 88 ? -7.193 -12.888 -12.016 1.00 98.69 88 CYS A C 1
ATOM 691 O O . CYS A 1 88 ? -7.287 -13.964 -11.421 1.00 98.69 88 CYS A O 1
ATOM 693 N N . THR A 1 89 ? -7.701 -12.689 -13.235 1.00 98.62 89 THR A N 1
ATOM 694 C CA . THR A 1 89 ? -8.386 -13.729 -14.010 1.00 98.62 89 THR A CA 1
ATOM 695 C C . THR A 1 89 ? -7.440 -14.871 -14.389 1.00 98.62 89 THR A C 1
ATOM 697 O O . THR A 1 89 ? -7.790 -16.036 -14.213 1.00 98.62 89 THR A O 1
ATOM 700 N N . ASP A 1 90 ? -6.230 -14.554 -14.838 1.00 98.56 90 ASP A N 1
ATOM 701 C CA . ASP A 1 90 ? -5.245 -15.532 -15.294 1.00 98.56 90 ASP A CA 1
ATOM 702 C C . ASP A 1 90 ? -4.690 -16.371 -14.132 1.00 98.56 90 ASP A C 1
ATOM 704 O O . ASP A 1 90 ? -4.452 -17.567 -14.294 1.00 98.56 90 ASP A O 1
ATOM 708 N N . ILE A 1 91 ? -4.529 -15.789 -12.939 1.00 98.38 91 ILE A N 1
ATOM 709 C CA . ILE A 1 91 ? -4.014 -16.509 -11.764 1.00 98.38 91 ILE A CA 1
ATOM 710 C C . ILE A 1 91 ? -5.105 -17.354 -11.093 1.00 98.38 91 ILE A C 1
ATOM 712 O O . ILE A 1 91 ? -4.851 -18.495 -10.705 1.00 98.38 91 ILE A O 1
ATOM 716 N N . PHE A 1 92 ? -6.309 -16.801 -10.905 1.00 98.50 92 PHE A N 1
ATOM 717 C CA . PHE A 1 92 ? -7.322 -17.406 -10.029 1.00 98.50 92 PHE A CA 1
ATOM 718 C C . PHE A 1 92 ? -8.532 -17.987 -10.772 1.00 98.50 92 PHE A C 1
ATOM 720 O O . PHE A 1 92 ? -9.278 -18.780 -10.192 1.00 98.50 92 PHE A O 1
ATOM 727 N N . GLY A 1 93 ? -8.731 -17.628 -12.041 1.00 98.38 93 GLY A N 1
ATOM 728 C CA . GLY A 1 93 ? -9.808 -18.122 -12.896 1.00 98.38 93 GLY A CA 1
ATOM 729 C C . GLY A 1 93 ? -10.771 -17.034 -13.405 1.00 98.38 93 GLY A C 1
ATOM 730 O O . GLY A 1 93 ? -10.820 -15.922 -12.874 1.00 98.38 93 GLY A O 1
ATOM 731 N N . PRO A 1 94 ? -11.600 -17.361 -14.415 1.00 98.38 94 PRO A N 1
ATOM 732 C CA . PRO A 1 94 ? -12.445 -16.408 -15.155 1.00 98.38 94 PRO A CA 1
ATOM 733 C C . PRO A 1 94 ? -13.519 -15.695 -14.322 1.00 98.38 94 PRO A C 1
ATOM 735 O O . PRO A 1 94 ? -14.050 -14.659 -14.733 1.00 98.38 94 PRO A O 1
ATOM 738 N N . GLN A 1 95 ? -13.862 -16.228 -13.150 1.00 98.38 95 GLN A N 1
ATOM 739 C CA . GLN A 1 95 ? -14.790 -15.589 -12.224 1.00 98.38 95 GLN A CA 1
ATOM 740 C C . GLN A 1 95 ? -14.203 -14.338 -11.552 1.00 98.38 95 GLN A C 1
ATOM 742 O O . GLN A 1 95 ? -14.972 -13.457 -11.174 1.00 98.38 95 GLN A O 1
ATOM 747 N N . TYR A 1 96 ? -12.873 -14.215 -11.443 1.00 98.44 96 TYR A N 1
ATOM 748 C CA . TYR A 1 96 ? -12.187 -13.069 -10.825 1.00 98.44 96 TYR A CA 1
ATOM 749 C C . TYR A 1 96 ? -11.980 -11.923 -11.825 1.00 98.44 96 TYR A C 1
ATOM 751 O O . TYR A 1 96 ? -10.878 -11.409 -12.015 1.00 98.44 96 TYR A O 1
ATOM 759 N N . ASN A 1 97 ? -13.068 -11.541 -12.490 1.00 98.31 97 ASN A N 1
ATOM 760 C CA . ASN A 1 97 ? -13.114 -10.457 -13.466 1.00 98.31 97 ASN A CA 1
ATOM 761 C C . ASN A 1 97 ? -13.453 -9.104 -12.811 1.00 98.31 97 ASN A C 1
ATOM 763 O O . ASN A 1 97 ? -13.709 -9.015 -11.609 1.00 98.31 97 ASN A O 1
ATOM 767 N N . GLN A 1 98 ? -13.511 -8.039 -13.618 1.00 98.00 98 GLN A N 1
ATOM 768 C CA . GLN A 1 98 ? -13.801 -6.674 -13.160 1.00 98.00 98 GLN A CA 1
ATOM 769 C C . GLN A 1 98 ? -15.053 -6.577 -12.276 1.00 98.00 98 GLN A C 1
ATOM 771 O O . GLN A 1 98 ? -15.034 -5.880 -11.264 1.00 98.00 98 GLN A O 1
ATOM 776 N N . THR A 1 99 ? -16.143 -7.257 -12.643 1.00 98.56 99 THR A N 1
ATOM 777 C CA . THR A 1 99 ? -17.401 -7.194 -11.888 1.00 98.56 99 THR A CA 1
ATOM 778 C C . THR A 1 99 ? -17.240 -7.814 -10.507 1.00 98.56 99 THR A C 1
ATOM 780 O O . THR A 1 99 ? -17.681 -7.224 -9.521 1.00 98.56 99 THR A O 1
ATOM 783 N N . PHE A 1 100 ? -16.584 -8.974 -10.422 1.00 98.69 100 PHE A N 1
ATOM 784 C CA . PHE A 1 100 ? -16.284 -9.599 -9.138 1.00 98.69 100 PHE A CA 1
ATOM 785 C C . PHE A 1 100 ? -15.416 -8.681 -8.272 1.00 98.69 100 PHE A C 1
ATOM 787 O O . PHE A 1 100 ? -15.793 -8.383 -7.140 1.00 98.69 100 PHE A O 1
ATOM 794 N N . ILE A 1 101 ? -14.308 -8.177 -8.826 1.00 98.69 101 ILE A N 1
ATOM 795 C CA . ILE A 1 101 ? -13.349 -7.334 -8.103 1.00 98.69 101 ILE A CA 1
ATOM 796 C C . ILE A 1 101 ? -14.027 -6.055 -7.588 1.00 98.69 101 ILE A C 1
ATOM 798 O O . ILE A 1 101 ? -13.905 -5.719 -6.414 1.00 98.69 101 ILE A O 1
ATOM 802 N N . SER A 1 102 ? -14.803 -5.356 -8.422 1.00 98.25 102 SER A N 1
ATOM 803 C CA . SER A 1 102 ? -15.527 -4.149 -7.996 1.00 98.25 102 SER A CA 1
ATOM 804 C C . SER A 1 102 ? -16.531 -4.430 -6.874 1.00 98.25 102 SER A C 1
ATOM 806 O O . SER A 1 102 ? -16.649 -3.636 -5.940 1.00 98.25 102 SER A O 1
ATOM 808 N N . ASN A 1 103 ? -17.240 -5.560 -6.931 1.00 98.56 103 ASN A N 1
ATOM 809 C CA . ASN A 1 103 ? -18.169 -5.954 -5.872 1.00 98.56 103 ASN A CA 1
ATOM 810 C C . ASN A 1 103 ? -17.437 -6.296 -4.571 1.00 98.56 103 ASN A C 1
ATOM 812 O O . ASN A 1 103 ? -17.874 -5.875 -3.502 1.00 98.56 103 ASN A O 1
ATOM 816 N N . ALA A 1 104 ? -16.317 -7.013 -4.662 1.00 98.50 104 ALA A N 1
ATOM 817 C CA . ALA A 1 104 ? -15.440 -7.305 -3.536 1.00 98.50 104 ALA A CA 1
ATOM 818 C C . ALA A 1 104 ? -14.967 -6.022 -2.837 1.00 98.50 104 ALA A C 1
ATOM 820 O O . ALA A 1 104 ? -15.206 -5.857 -1.643 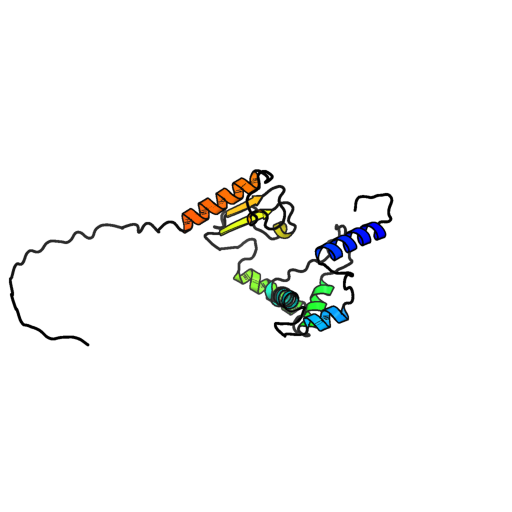1.00 98.50 104 ALA A O 1
ATOM 821 N N . VAL A 1 105 ? -14.416 -5.066 -3.590 1.00 98.00 105 VAL A N 1
ATOM 822 C CA . VAL A 1 105 ? -13.969 -3.764 -3.061 1.00 98.00 105 VAL A CA 1
ATOM 823 C C . VAL A 1 105 ? -15.103 -3.012 -2.368 1.00 98.00 105 VAL A C 1
ATOM 825 O O . VAL A 1 105 ? -14.930 -2.485 -1.267 1.00 98.00 105 VAL A O 1
ATOM 828 N N . ASN A 1 106 ? -16.291 -2.984 -2.977 1.00 97.69 106 ASN A N 1
ATOM 829 C CA . ASN A 1 106 ? -17.461 -2.351 -2.373 1.00 97.69 106 ASN A CA 1
ATOM 830 C C . ASN A 1 106 ? -17.873 -3.030 -1.062 1.00 97.69 106 ASN A C 1
ATOM 832 O O . ASN A 1 106 ? -18.202 -2.342 -0.095 1.00 97.69 106 ASN A O 1
ATOM 836 N N . ASN A 1 107 ? -17.832 -4.362 -1.005 1.00 98.00 107 ASN A N 1
ATOM 837 C CA . ASN A 1 107 ? -18.148 -5.118 0.204 1.00 98.00 107 ASN A CA 1
ATOM 838 C C . ASN A 1 107 ? -17.129 -4.848 1.317 1.00 98.00 107 ASN A C 1
ATOM 840 O O . ASN A 1 107 ? -17.535 -4.563 2.443 1.00 98.00 107 ASN A O 1
ATOM 844 N N . THR A 1 108 ? -15.833 -4.850 0.998 1.00 97.31 108 THR A N 1
ATOM 845 C CA . THR A 1 108 ? -14.749 -4.513 1.931 1.00 97.31 108 THR A CA 1
ATOM 846 C C . THR A 1 108 ? -14.927 -3.104 2.492 1.00 97.31 108 THR A C 1
ATOM 848 O O . THR A 1 108 ? -14.961 -2.915 3.708 1.00 97.31 108 THR A O 1
ATOM 851 N N . ASN A 1 109 ? -15.136 -2.107 1.628 1.00 95.75 109 ASN A N 1
ATOM 852 C CA . ASN A 1 109 ? -15.355 -0.725 2.058 1.00 95.75 109 ASN A CA 1
ATOM 853 C C . ASN A 1 109 ? -16.631 -0.566 2.890 1.00 95.75 109 ASN A C 1
ATOM 855 O O . ASN A 1 109 ? -16.637 0.186 3.861 1.00 95.75 109 ASN A O 1
ATOM 859 N N . LYS A 1 110 ? -17.704 -1.291 2.559 1.00 95.25 110 LYS A N 1
ATOM 860 C CA . LYS A 1 110 ? -18.939 -1.289 3.351 1.00 95.25 110 LYS A CA 1
ATOM 861 C C . LYS A 1 110 ? -18.734 -1.905 4.734 1.00 95.25 110 LYS A C 1
ATOM 863 O O . LYS A 1 110 ? -19.322 -1.420 5.695 1.00 95.25 110 LYS A O 1
ATOM 868 N N . PHE A 1 111 ? -17.929 -2.960 4.832 1.00 95.31 111 PHE A N 1
ATOM 869 C CA . PHE A 1 111 ? -17.653 -3.638 6.094 1.00 95.31 111 PHE A CA 1
ATOM 870 C C . PHE A 1 111 ? -16.742 -2.804 7.006 1.00 95.31 111 PHE A C 1
ATOM 872 O O . PHE A 1 111 ? -17.078 -2.585 8.167 1.00 95.31 111 PHE A O 1
ATOM 879 N N . TYR A 1 112 ? -15.622 -2.296 6.481 1.00 93.31 112 TYR A N 1
ATOM 880 C CA . TYR A 1 112 ? -14.625 -1.555 7.269 1.00 93.31 112 TYR A CA 1
ATOM 881 C C . TYR A 1 112 ? -14.881 -0.040 7.352 1.00 93.31 112 TYR A C 1
ATOM 883 O O . TYR A 1 112 ? -14.242 0.652 8.144 1.00 93.31 112 TYR A O 1
ATOM 891 N N . GLY A 1 113 ? -15.805 0.491 6.547 1.00 91.75 113 GLY A N 1
ATOM 892 C CA . GLY A 1 113 ? -16.125 1.921 6.458 1.00 91.75 113 GLY A CA 1
ATOM 893 C C . GLY A 1 113 ? -15.240 2.715 5.487 1.00 91.75 113 GLY A C 1
ATOM 894 O O . GLY A 1 113 ? -15.483 3.904 5.266 1.00 91.75 113 GLY A O 1
ATOM 895 N N . GLY A 1 114 ? -14.232 2.078 4.885 1.00 89.25 114 GLY A N 1
ATOM 896 C CA . GLY A 1 114 ? -13.244 2.753 4.046 1.00 89.25 114 GLY A CA 1
ATOM 897 C C . GLY A 1 114 ? -12.527 3.889 4.788 1.00 89.25 114 GLY A C 1
ATOM 898 O O . GLY A 1 114 ? -12.539 3.965 6.018 1.00 89.25 114 GLY A O 1
ATOM 899 N N . ARG A 1 115 ? -11.915 4.802 4.030 1.00 87.12 115 ARG A N 1
ATOM 900 C CA . ARG A 1 115 ? -11.186 5.958 4.577 1.00 87.12 115 ARG A CA 1
ATOM 901 C C . ARG A 1 115 ? -12.086 6.903 5.379 1.00 87.12 115 ARG A C 1
ATOM 903 O O . ARG A 1 115 ? -11.706 7.350 6.457 1.00 87.12 115 ARG A O 1
ATOM 910 N N . ASP A 1 116 ? -13.273 7.197 4.855 1.00 87.38 116 ASP A N 1
ATOM 911 C CA . ASP A 1 116 ? -14.099 8.306 5.352 1.00 87.38 116 ASP A CA 1
ATOM 912 C C . ASP A 1 116 ? -15.048 7.901 6.488 1.00 87.38 116 ASP A C 1
ATOM 914 O O . ASP A 1 116 ? -15.526 8.756 7.233 1.00 87.38 116 ASP A O 1
ATOM 918 N N . ASN A 1 117 ? -15.330 6.602 6.643 1.00 90.50 117 ASN A N 1
ATOM 919 C CA . ASN A 1 117 ? -16.242 6.095 7.670 1.00 90.50 117 ASN A CA 1
ATOM 920 C C . ASN A 1 117 ? -15.587 5.075 8.601 1.00 90.50 117 ASN A C 1
ATOM 922 O O . ASN A 1 117 ? -16.300 4.283 9.211 1.00 90.50 117 ASN A O 1
ATOM 926 N N . TYR A 1 118 ? -14.263 5.100 8.746 1.00 90.44 118 TYR A N 1
ATOM 927 C CA . TYR A 1 118 ? -13.564 4.262 9.716 1.00 90.44 118 TYR A CA 1
ATOM 928 C C . TYR A 1 118 ? -14.107 4.482 11.140 1.00 90.44 118 TYR A C 1
ATOM 930 O O . TYR A 1 118 ? -14.160 5.612 11.630 1.00 90.44 118 TYR A O 1
ATOM 938 N N . LYS A 1 119 ? -14.531 3.399 11.805 1.00 90.44 119 LYS A N 1
ATOM 939 C CA . LYS A 1 119 ? -15.135 3.427 13.157 1.00 90.44 119 LYS A CA 1
ATOM 940 C C . LYS A 1 119 ? -14.285 2.768 14.239 1.00 90.44 119 LYS A C 1
ATOM 942 O O . LYS A 1 119 ? -14.754 2.624 15.366 1.00 90.44 119 LYS A O 1
ATOM 947 N N . GLY A 1 120 ? -13.056 2.369 13.915 1.00 91.25 120 GLY A N 1
ATOM 948 C CA . GLY A 1 120 ? -12.144 1.815 14.909 1.00 91.25 120 GLY A CA 1
ATOM 949 C C . GLY A 1 120 ? -11.856 2.826 16.020 1.00 91.25 120 GLY A C 1
ATOM 950 O O . GLY A 1 120 ? -11.668 4.017 15.765 1.00 91.25 120 GLY A O 1
ATOM 951 N N . THR A 1 121 ? -11.831 2.344 17.257 1.00 93.94 121 THR A N 1
ATOM 952 C CA . THR A 1 121 ? -11.441 3.112 18.441 1.00 93.94 121 THR A CA 1
ATOM 953 C C . THR A 1 121 ? -10.074 2.646 18.915 1.00 93.94 121 THR A C 1
ATOM 955 O O . THR A 1 121 ? -9.640 1.544 18.587 1.00 93.94 121 THR A O 1
ATOM 958 N N . ASN A 1 122 ? -9.401 3.480 19.705 1.00 95.62 122 ASN A N 1
ATOM 959 C CA . ASN A 1 122 ? -8.082 3.174 20.253 1.00 95.62 122 ASN A CA 1
ATOM 960 C C . ASN A 1 122 ? -7.032 2.900 19.162 1.00 95.62 122 ASN A C 1
ATOM 962 O O . ASN A 1 122 ? -6.301 1.914 19.217 1.00 95.62 122 ASN A O 1
ATOM 966 N N . VAL A 1 123 ? -6.976 3.776 18.154 1.00 96.31 123 VAL A N 1
ATOM 967 C CA . VAL A 1 123 ? -6.028 3.670 17.038 1.00 96.31 123 VAL A CA 1
ATOM 968 C C . VAL A 1 123 ? -5.354 5.014 16.785 1.00 96.31 123 VAL A C 1
ATOM 970 O O . VAL A 1 123 ? -6.027 6.043 16.713 1.00 96.31 123 VAL A O 1
ATOM 973 N N . VAL A 1 124 ? -4.030 4.990 16.620 1.00 97.44 124 VAL A N 1
ATOM 974 C CA . VAL A 1 124 ? -3.260 6.075 15.999 1.00 97.44 124 VAL A CA 1
ATOM 975 C C . VAL A 1 124 ? -2.911 5.636 14.577 1.00 97.44 124 VAL A C 1
ATOM 977 O O . VAL A 1 124 ? -2.470 4.507 14.380 1.00 97.44 124 VAL A O 1
ATOM 980 N N . LEU A 1 125 ? -3.128 6.507 13.593 1.00 96.81 125 LEU A N 1
ATOM 981 C CA . LEU A 1 125 ? -2.902 6.258 12.168 1.00 96.81 125 LEU A CA 1
ATOM 982 C C . LEU A 1 125 ? -1.751 7.144 11.658 1.00 96.81 125 LEU A C 1
ATOM 984 O O . LEU A 1 125 ? -2.003 8.241 11.142 1.00 96.81 125 LEU A O 1
ATOM 988 N N . PRO A 1 126 ? -0.486 6.713 11.822 1.00 97.12 126 PRO A N 1
ATOM 989 C CA . PRO A 1 126 ? 0.664 7.444 11.314 1.00 97.12 126 PRO A CA 1
ATOM 990 C C . PRO A 1 126 ? 0.743 7.354 9.788 1.00 97.12 126 PRO A C 1
ATOM 992 O O . PRO A 1 126 ? 0.580 6.288 9.203 1.00 97.12 126 PRO A O 1
ATOM 995 N N . ASN A 1 127 ? 0.984 8.488 9.135 1.00 98.00 127 ASN A N 1
ATOM 996 C CA . ASN A 1 127 ? 1.154 8.574 7.686 1.00 98.00 127 ASN A CA 1
ATOM 997 C C . ASN A 1 127 ? 2.292 9.541 7.352 1.00 98.00 127 ASN A C 1
ATOM 999 O O . ASN A 1 127 ? 2.291 10.682 7.811 1.00 98.00 127 ASN A O 1
ATOM 1003 N N . GLY A 1 128 ? 3.249 9.109 6.533 1.00 98.06 128 GLY A N 1
ATOM 1004 C CA . GLY A 1 128 ? 4.365 9.945 6.091 1.00 98.06 128 GLY A CA 1
ATOM 1005 C C . GLY A 1 128 ? 4.037 10.736 4.826 1.00 98.06 128 GLY A C 1
ATOM 1006 O O . GLY A 1 128 ? 3.463 10.198 3.884 1.00 98.06 128 GLY A O 1
ATOM 1007 N N . SER A 1 129 ? 4.435 12.008 4.751 1.00 97.62 129 SER A N 1
ATOM 1008 C CA . SER A 1 129 ? 4.107 12.859 3.592 1.00 97.62 129 SER A CA 1
ATOM 1009 C C . SER A 1 129 ? 4.797 12.452 2.282 1.00 97.62 129 SER A C 1
ATOM 1011 O O . SER A 1 129 ? 4.401 12.916 1.217 1.00 97.62 129 SER A O 1
ATOM 1013 N N . VAL A 1 130 ? 5.867 11.652 2.346 1.00 97.25 130 VAL A N 1
ATOM 1014 C CA . VAL A 1 130 ? 6.614 11.156 1.172 1.00 97.25 130 VAL A CA 1
ATOM 1015 C C . VAL A 1 130 ? 6.128 9.765 0.753 1.00 97.25 130 VAL A C 1
ATOM 1017 O O . VAL A 1 130 ? 6.370 9.341 -0.373 1.00 97.25 130 VAL A O 1
ATOM 1020 N N . ASP A 1 131 ? 5.436 9.053 1.642 1.00 97.25 131 ASP A N 1
ATOM 1021 C CA . ASP A 1 131 ? 4.892 7.728 1.366 1.00 97.25 131 ASP A CA 1
ATOM 1022 C C . ASP A 1 131 ? 3.689 7.828 0.419 1.00 97.25 131 ASP A C 1
ATOM 1024 O O . ASP A 1 131 ? 2.666 8.350 0.846 1.00 97.25 131 ASP A O 1
ATOM 1028 N N . PRO A 1 132 ? 3.726 7.324 -0.826 1.00 93.50 132 PRO A N 1
ATOM 1029 C CA . PRO A 1 132 ? 2.581 7.427 -1.733 1.00 93.50 132 PRO A CA 1
ATOM 1030 C C . PRO A 1 132 ? 1.294 6.799 -1.169 1.00 93.50 132 PRO A C 1
ATOM 1032 O O . PRO A 1 132 ? 0.198 7.202 -1.564 1.00 93.50 132 PRO A O 1
ATOM 1035 N N . TRP A 1 133 ? 1.397 5.866 -0.216 1.00 94.62 133 TRP A N 1
ATOM 1036 C CA . TRP A 1 133 ? 0.238 5.233 0.409 1.00 94.62 133 TRP A CA 1
ATOM 1037 C C . TRP A 1 133 ? -0.577 6.160 1.312 1.00 94.62 133 TRP A C 1
ATOM 1039 O O . TRP A 1 133 ? -1.764 5.896 1.520 1.00 94.62 133 TRP A O 1
ATOM 1049 N N . HIS A 1 134 ? -0.016 7.289 1.769 1.00 95.25 134 HIS A N 1
ATOM 1050 C CA . HIS A 1 134 ? -0.760 8.244 2.599 1.00 95.25 134 HIS A CA 1
ATOM 1051 C C . HIS A 1 134 ? -2.020 8.774 1.895 1.00 95.25 134 HIS A C 1
ATOM 1053 O O . HIS A 1 134 ? -2.983 9.162 2.555 1.00 95.25 134 HIS A O 1
ATOM 1059 N N . ALA A 1 135 ? -2.060 8.757 0.557 1.00 92.19 135 ALA A N 1
ATOM 1060 C CA . ALA A 1 135 ? -3.222 9.182 -0.222 1.00 92.19 135 ALA A CA 1
ATOM 1061 C C . ALA A 1 135 ? -4.514 8.428 0.153 1.00 92.19 135 ALA A C 1
ATOM 1063 O O . ALA A 1 135 ? -5.610 8.973 0.007 1.00 92.19 135 ALA A O 1
ATOM 1064 N N . LEU A 1 136 ? -4.383 7.199 0.661 1.00 91.31 136 LEU A N 1
ATOM 1065 C CA . LEU A 1 136 ? -5.494 6.329 1.048 1.00 91.31 136 LEU A CA 1
ATOM 1066 C C . LEU A 1 136 ? -5.717 6.293 2.572 1.00 91.31 136 LEU A C 1
ATOM 1068 O O . LEU A 1 136 ? -6.688 5.699 3.036 1.00 91.31 136 LEU A O 1
ATOM 1072 N N . GLY A 1 137 ? -4.868 6.975 3.348 1.00 91.94 137 GLY A N 1
ATOM 1073 C CA . GLY A 1 137 ? -4.937 7.049 4.807 1.00 91.94 137 GLY A CA 1
ATOM 1074 C C . GLY A 1 137 ? -5.786 8.207 5.350 1.00 91.94 137 GLY A C 1
ATOM 1075 O O . GLY A 1 137 ? -6.180 9.135 4.637 1.00 91.94 137 GLY A O 1
ATOM 1076 N N . ILE A 1 138 ? -6.053 8.181 6.657 1.00 93.31 138 ILE A N 1
ATOM 1077 C CA . ILE A 1 138 ? -6.696 9.286 7.385 1.00 93.31 138 ILE A CA 1
ATOM 1078 C C . ILE A 1 138 ? -5.601 10.255 7.839 1.00 93.31 138 ILE A C 1
ATOM 1080 O O . ILE A 1 138 ? -4.775 9.915 8.680 1.00 93.31 138 ILE A O 1
ATOM 1084 N N . LEU A 1 139 ? -5.576 11.452 7.248 1.00 94.50 139 LEU A N 1
ATOM 1085 C CA . LEU A 1 139 ? -4.469 12.410 7.404 1.00 94.50 139 LEU A CA 1
ATOM 1086 C C . LEU A 1 139 ? -4.748 13.511 8.428 1.00 94.50 139 LEU A C 1
ATOM 1088 O O . LEU A 1 139 ? -3.835 14.201 8.869 1.00 94.50 139 LEU A O 1
ATOM 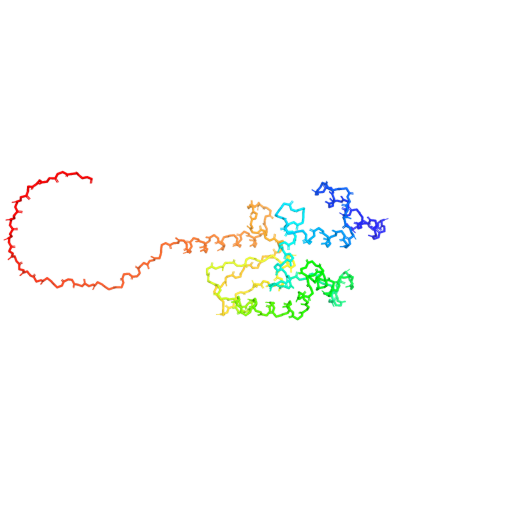1092 N N . THR A 1 140 ? -6.013 13.682 8.790 1.00 93.94 140 THR A N 1
ATOM 1093 C CA . THR A 1 140 ? -6.478 14.683 9.745 1.00 93.94 140 THR A CA 1
ATOM 1094 C C . THR A 1 140 ? -7.567 14.075 10.609 1.00 93.94 140 THR A C 1
ATOM 1096 O O . THR A 1 140 ? -8.364 13.271 10.117 1.00 93.94 140 THR A O 1
ATOM 1099 N N . ASP A 1 141 ? -7.646 14.503 11.863 1.00 91.81 141 ASP A N 1
ATOM 1100 C CA . ASP A 1 141 ? -8.747 14.124 12.742 1.00 91.81 141 ASP A CA 1
ATOM 1101 C C . ASP A 1 141 ? -10.083 14.599 12.159 1.00 91.81 141 ASP A C 1
ATOM 1103 O O . ASP A 1 141 ? -10.185 15.682 11.574 1.00 91.81 141 ASP A O 1
ATOM 1107 N N . THR A 1 142 ? -11.126 13.783 12.317 1.00 84.25 142 THR A N 1
ATOM 1108 C CA . THR A 1 142 ? -12.482 14.131 11.880 1.00 84.25 142 THR A CA 1
ATOM 1109 C C . THR A 1 142 ? -13.471 13.931 13.025 1.00 84.25 142 THR A C 1
ATOM 1111 O O . THR A 1 142 ? -13.299 13.004 13.815 1.00 84.25 142 THR A O 1
ATOM 1114 N N . PRO A 1 143 ? -14.556 14.727 13.109 1.00 82.69 143 PRO A N 1
ATOM 1115 C CA . PRO A 1 143 ? -15.557 14.567 14.169 1.00 82.69 143 PRO A CA 1
ATOM 1116 C C . PRO A 1 143 ? -16.230 13.184 14.203 1.00 82.69 143 PRO A C 1
ATOM 1118 O O . PRO A 1 143 ? -16.796 12.795 15.219 1.00 82.69 143 PRO A O 1
ATOM 1121 N N . ASN A 1 144 ? -16.187 12.449 13.087 1.00 79.88 144 ASN A N 1
ATOM 1122 C CA . ASN A 1 144 ? -16.891 11.182 12.895 1.00 79.88 144 ASN A CA 1
ATOM 1123 C C . ASN A 1 144 ? -16.007 9.938 13.109 1.00 79.88 144 ASN A C 1
ATOM 1125 O O . ASN A 1 144 ? -16.485 8.821 12.869 1.00 79.88 144 ASN A O 1
ATOM 1129 N N . SER A 1 145 ? -14.750 10.122 13.526 1.00 86.50 145 SER A N 1
ATOM 1130 C CA . SER A 1 145 ? -13.772 9.062 13.782 1.00 86.50 145 SER A CA 1
ATOM 1131 C C . SER A 1 145 ? -13.162 9.224 15.173 1.00 86.50 145 SER A C 1
ATOM 1133 O O . SER A 1 145 ? -12.876 10.334 15.611 1.00 86.50 145 SER A O 1
ATOM 1135 N N . ALA A 1 146 ? -12.952 8.105 15.866 1.00 91.19 146 ALA A N 1
ATOM 1136 C CA . ALA A 1 146 ? -12.217 8.065 17.131 1.00 91.19 146 ALA A CA 1
ATOM 1137 C C . ALA A 1 146 ? -10.715 7.789 16.934 1.00 91.19 146 ALA A C 1
ATOM 1139 O O . ALA A 1 146 ? -9.969 7.727 17.913 1.00 91.19 146 ALA A O 1
ATOM 1140 N N . ALA A 1 147 ? -10.284 7.571 15.688 1.00 94.19 147 ALA A N 1
ATOM 1141 C CA . ALA A 1 147 ? -8.883 7.382 15.355 1.00 94.19 147 ALA A CA 1
ATOM 1142 C C . ALA A 1 147 ? -8.138 8.717 15.387 1.00 94.19 147 ALA A C 1
ATOM 1144 O O . ALA A 1 147 ? -8.682 9.749 15.000 1.00 94.19 147 ALA A O 1
ATOM 1145 N N . ILE A 1 148 ? -6.881 8.661 15.813 1.00 96.06 148 ILE A N 1
ATOM 1146 C CA . ILE A 1 148 ? -5.991 9.816 15.895 1.00 96.06 148 ILE A CA 1
ATOM 1147 C C . ILE A 1 148 ? -5.105 9.809 14.655 1.00 96.06 148 ILE A C 1
ATOM 1149 O O . ILE A 1 148 ? -4.330 8.872 14.458 1.00 96.06 148 ILE A O 1
ATOM 1153 N N . ALA A 1 149 ? -5.206 10.831 13.813 1.00 95.88 149 ALA A N 1
ATOM 1154 C CA . ALA A 1 149 ? -4.361 10.966 12.637 1.00 95.88 149 ALA A CA 1
ATOM 1155 C C . ALA A 1 149 ? -3.002 11.569 13.018 1.00 95.88 149 ALA A C 1
ATOM 1157 O O . ALA A 1 149 ? -2.926 12.633 13.632 1.00 95.88 149 ALA A O 1
ATOM 1158 N N . ALA A 1 150 ? -1.910 10.919 12.614 1.00 97.25 150 ALA A N 1
ATOM 1159 C CA . ALA A 1 150 ? -0.556 11.432 12.810 1.00 97.25 150 ALA A CA 1
ATOM 1160 C C . ALA A 1 150 ? 0.131 11.610 11.451 1.00 97.25 150 ALA A C 1
ATOM 1162 O O . ALA A 1 150 ? 0.803 10.709 10.957 1.00 97.25 150 ALA A O 1
ATOM 1163 N N . PHE A 1 151 ? -0.048 12.775 10.824 1.00 97.62 151 PHE A N 1
ATOM 1164 C CA . PHE A 1 151 ? 0.588 13.074 9.540 1.00 97.62 151 PHE A CA 1
ATOM 1165 C C . PHE A 1 151 ? 1.988 13.674 9.727 1.00 97.62 151 PHE A C 1
ATOM 1167 O O . PHE A 1 151 ? 2.157 14.726 10.347 1.00 97.62 151 PHE A O 1
ATOM 1174 N N . ILE A 1 152 ? 3.005 12.992 9.199 1.00 98.12 152 ILE A N 1
ATOM 1175 C CA . ILE A 1 152 ? 4.416 13.230 9.502 1.00 98.12 152 ILE A CA 1
ATOM 1176 C C . ILE A 1 152 ? 5.143 13.747 8.257 1.00 98.12 152 ILE A C 1
ATOM 1178 O O . ILE A 1 152 ? 5.534 12.990 7.360 1.00 98.12 152 ILE A O 1
ATOM 1182 N N . ASN A 1 153 ? 5.388 15.055 8.226 1.00 97.56 153 ASN A N 1
ATOM 1183 C CA . ASN A 1 153 ? 6.105 15.691 7.124 1.00 97.56 153 ASN A CA 1
ATOM 1184 C C . ASN A 1 153 ? 7.557 15.199 7.010 1.00 97.56 153 ASN A C 1
ATOM 1186 O O . ASN A 1 153 ? 8.302 15.178 7.990 1.00 97.56 153 ASN A O 1
ATOM 1190 N N . GLY A 1 154 ? 7.965 14.860 5.786 1.00 95.88 154 GLY A N 1
ATOM 1191 C CA . GLY A 1 154 ? 9.337 14.472 5.449 1.00 95.88 154 GLY A CA 1
ATOM 1192 C C . GLY A 1 154 ? 9.681 13.008 5.728 1.00 95.88 154 GLY A C 1
ATOM 1193 O O . GLY A 1 154 ? 10.853 12.647 5.664 1.00 95.88 154 GLY A O 1
ATOM 1194 N N . THR A 1 155 ? 8.689 12.166 6.023 1.00 97.25 155 THR A N 1
ATOM 1195 C CA . THR A 1 155 ? 8.899 10.731 6.256 1.00 97.25 155 THR A CA 1
ATOM 1196 C C . THR A 1 155 ? 8.265 9.872 5.171 1.00 97.25 155 THR A C 1
ATOM 1198 O O . THR A 1 155 ? 7.266 10.255 4.556 1.00 97.25 155 THR A O 1
ATOM 1201 N N . ALA A 1 156 ? 8.896 8.726 4.920 1.00 95.69 156 ALA A N 1
ATOM 1202 C CA . ALA A 1 156 ? 8.433 7.706 3.990 1.00 95.69 156 ALA A CA 1
ATOM 1203 C C . ALA A 1 156 ? 7.696 6.581 4.741 1.00 95.69 156 ALA A C 1
ATOM 1205 O O . ALA A 1 156 ? 7.341 6.730 5.911 1.00 95.69 156 ALA A O 1
ATOM 1206 N N . HIS A 1 157 ? 7.464 5.470 4.046 1.00 96.12 157 HIS A N 1
ATOM 1207 C CA . HIS A 1 157 ? 6.628 4.369 4.506 1.00 96.12 157 HIS A CA 1
ATOM 1208 C C . HIS A 1 157 ? 7.047 3.826 5.882 1.00 96.12 157 HIS A C 1
ATOM 1210 O O . HIS A 1 157 ? 8.193 3.405 6.066 1.00 96.12 157 HIS A O 1
ATOM 1216 N N . CYS A 1 158 ? 6.101 3.847 6.827 1.00 95.88 158 CYS A N 1
ATOM 1217 C CA . CYS A 1 158 ? 6.219 3.283 8.178 1.00 95.88 158 CYS A CA 1
ATOM 1218 C C . CYS A 1 158 ? 7.464 3.750 8.958 1.00 95.88 158 CYS A C 1
ATOM 1220 O O . CYS A 1 158 ? 8.066 2.976 9.706 1.00 95.88 158 CYS A O 1
ATOM 1222 N N . ALA A 1 159 ? 7.889 5.006 8.773 1.00 96.88 159 ALA A N 1
ATOM 1223 C CA . ALA A 1 159 ? 9.084 5.551 9.423 1.00 96.88 159 ALA A CA 1
ATOM 1224 C C . ALA A 1 159 ? 9.034 5.471 10.966 1.00 96.88 159 ALA A C 1
ATOM 1226 O O . ALA A 1 159 ? 10.062 5.327 11.629 1.00 96.88 159 ALA A O 1
ATOM 1227 N N . ASP A 1 160 ? 7.833 5.553 11.533 1.00 96.12 160 ASP A N 1
ATOM 1228 C CA . ASP A 1 160 ? 7.526 5.462 12.960 1.00 96.12 160 ASP A CA 1
ATOM 1229 C C . ASP A 1 160 ? 7.898 4.110 13.579 1.00 96.12 160 ASP A C 1
ATOM 1231 O O . ASP A 1 160 ? 8.317 4.088 14.738 1.00 96.12 160 ASP A O 1
ATOM 1235 N N . MET A 1 161 ? 7.867 3.031 12.791 1.00 96.56 161 MET A N 1
ATOM 1236 C CA . MET A 1 161 ? 8.157 1.664 13.240 1.00 96.56 161 MET A CA 1
ATOM 1237 C C . MET A 1 161 ? 9.654 1.359 13.387 1.00 96.56 161 MET A C 1
ATOM 1239 O O . MET A 1 161 ? 10.025 0.370 14.021 1.00 96.56 161 MET A O 1
ATOM 1243 N N . TYR A 1 162 ? 10.533 2.182 12.810 1.00 95.44 162 TYR A N 1
ATOM 1244 C CA . TYR A 1 162 ? 11.978 2.030 12.989 1.00 95.44 162 TYR A CA 1
ATOM 1245 C C . TYR A 1 162 ? 12.435 2.591 14.338 1.00 95.44 162 TYR A C 1
ATOM 1247 O O . TYR A 1 162 ? 11.792 3.467 14.920 1.00 95.44 162 TYR A O 1
ATOM 1255 N N . GLY A 1 163 ? 13.594 2.124 14.809 1.00 95.38 163 GLY A N 1
ATOM 1256 C CA . GLY A 1 163 ? 14.225 2.648 16.019 1.00 95.38 163 GLY A CA 1
ATOM 1257 C C . GLY A 1 163 ? 14.503 4.152 15.930 1.00 95.38 163 GLY A C 1
ATOM 1258 O O . GLY A 1 163 ? 14.825 4.676 14.862 1.00 95.38 163 GLY A O 1
ATOM 1259 N N . ALA A 1 164 ? 14.387 4.840 17.066 1.00 95.62 164 ALA A N 1
ATOM 1260 C CA . ALA A 1 164 ? 14.634 6.273 17.142 1.00 95.62 164 ALA A CA 1
ATOM 1261 C C . ALA A 1 164 ? 16.081 6.625 16.766 1.00 95.62 164 ALA A C 1
ATOM 1263 O O . ALA A 1 164 ? 17.033 5.936 17.139 1.00 95.62 164 ALA A O 1
ATOM 1264 N N . SER A 1 165 ? 16.242 7.736 16.055 1.00 96.12 165 SER A N 1
ATOM 1265 C CA . SER A 1 165 ? 17.520 8.239 15.571 1.00 96.12 165 SER A CA 1
ATOM 1266 C C . SER A 1 165 ? 17.643 9.738 15.850 1.00 96.12 165 SER A C 1
ATOM 1268 O O . SER A 1 165 ? 16.682 10.482 15.662 1.00 96.12 165 SER A O 1
ATOM 1270 N N . PRO A 1 166 ? 18.842 10.246 16.195 1.00 95.81 166 PRO A N 1
ATOM 1271 C CA . PRO A 1 166 ? 19.084 11.688 16.303 1.00 95.81 166 PRO A CA 1
ATOM 1272 C C . PRO A 1 166 ? 18.848 12.469 14.999 1.00 95.81 166 PRO A C 1
ATOM 1274 O O . PRO A 1 166 ? 18.823 13.696 15.017 1.00 95.81 166 PRO A O 1
ATOM 1277 N N . ARG A 1 167 ? 18.731 11.770 13.861 1.00 95.50 167 ARG A N 1
ATOM 1278 C CA . ARG A 1 167 ? 18.440 12.352 12.541 1.00 95.50 167 ARG A CA 1
ATOM 1279 C C . ARG A 1 167 ? 16.948 12.382 12.207 1.00 95.50 167 ARG A C 1
ATOM 1281 O O . ARG A 1 167 ? 16.597 12.834 11.119 1.00 95.50 167 ARG A O 1
ATOM 1288 N N . ASP A 1 168 ? 16.091 11.891 13.097 1.00 96.75 168 ASP A N 1
ATOM 1289 C CA . ASP A 1 168 ? 14.654 11.877 12.858 1.00 96.75 168 ASP A CA 1
ATOM 1290 C C . ASP A 1 168 ? 14.100 13.304 12.785 1.00 96.75 168 ASP A C 1
ATOM 1292 O O . ASP A 1 168 ? 14.481 14.165 13.587 1.00 96.75 168 ASP A O 1
ATOM 1296 N N . PRO A 1 169 ? 13.189 13.588 11.836 1.00 96.94 169 PRO A N 1
ATOM 1297 C CA . PRO A 1 169 ? 12.546 14.887 11.792 1.00 96.94 169 PRO A CA 1
ATOM 1298 C C . PRO A 1 169 ? 11.698 15.085 13.060 1.00 96.94 169 PRO A C 1
ATOM 1300 O O . PRO A 1 169 ? 11.103 14.123 13.554 1.00 96.94 169 PRO A O 1
ATOM 1303 N N . PRO A 1 170 ? 11.551 16.325 13.564 1.00 96.94 170 PRO A N 1
ATOM 1304 C CA . PRO A 1 170 ? 10.803 16.587 14.796 1.00 96.94 170 PRO A CA 1
ATOM 1305 C C . PRO A 1 170 ? 9.380 16.008 14.803 1.00 96.94 170 PRO A C 1
ATOM 1307 O O . PRO A 1 170 ? 8.914 15.521 15.831 1.00 96.94 170 PRO A O 1
ATOM 1310 N N . GLY A 1 171 ? 8.706 16.004 13.645 1.00 97.00 171 GLY A N 1
ATOM 1311 C CA . GLY A 1 171 ? 7.373 15.418 13.497 1.00 97.00 171 GLY A CA 1
ATOM 1312 C C . GLY A 1 171 ? 7.332 13.910 13.766 1.00 97.00 171 GLY A C 1
ATOM 1313 O O . GLY A 1 171 ? 6.362 13.429 14.340 1.00 97.00 171 GLY A O 1
ATOM 1314 N N . LEU A 1 172 ? 8.389 13.172 13.413 1.00 98.06 172 LEU A N 1
ATOM 1315 C CA . LEU A 1 172 ? 8.478 11.733 13.669 1.00 98.06 172 LEU A CA 1
ATOM 1316 C C . LEU A 1 172 ? 8.630 11.453 15.167 1.00 98.06 172 LEU A C 1
ATOM 1318 O O . LEU A 1 172 ? 7.934 10.601 15.713 1.00 98.06 172 LEU A O 1
ATOM 1322 N N . THR A 1 173 ? 9.476 12.225 15.850 1.00 97.62 173 THR A N 1
ATOM 1323 C CA . THR A 1 173 ? 9.623 12.148 17.310 1.00 97.62 173 THR A CA 1
ATOM 1324 C C . THR A 1 173 ? 8.299 12.442 18.015 1.00 97.62 173 THR A C 1
ATOM 1326 O O . THR A 1 173 ? 7.891 11.690 18.898 1.00 97.62 173 THR A O 1
ATOM 1329 N N . GLN A 1 174 ? 7.583 13.489 17.593 1.00 97.62 174 GLN A N 1
ATOM 1330 C CA . GLN A 1 174 ? 6.279 13.834 18.163 1.00 97.62 174 GLN A CA 1
ATOM 1331 C C . GLN A 1 174 ? 5.213 12.760 17.894 1.00 97.62 174 GLN A C 1
ATOM 1333 O O . GLN A 1 174 ? 4.384 12.481 18.765 1.00 97.62 174 GLN A O 1
ATOM 1338 N N . ALA A 1 175 ? 5.227 12.142 16.711 1.00 97.94 175 ALA A N 1
ATOM 1339 C CA . ALA A 1 175 ? 4.319 11.049 16.386 1.00 97.94 175 ALA A CA 1
ATOM 1340 C C . ALA A 1 175 ? 4.552 9.839 17.299 1.00 97.94 175 ALA A C 1
ATOM 1342 O O . ALA A 1 175 ? 3.589 9.329 17.866 1.00 97.94 175 ALA A O 1
ATOM 1343 N N . ARG A 1 176 ? 5.811 9.446 17.541 1.00 98.12 176 ARG A N 1
ATOM 1344 C CA . ARG A 1 176 ? 6.133 8.359 18.483 1.00 98.12 176 ARG A CA 1
ATOM 1345 C C . ARG A 1 176 ? 5.666 8.664 19.905 1.00 98.12 176 ARG A C 1
ATOM 1347 O O . ARG A 1 176 ? 4.984 7.841 20.497 1.00 98.12 176 ARG A O 1
ATOM 1354 N N . VAL A 1 177 ? 5.889 9.884 20.400 1.00 97.81 177 VAL A N 1
ATOM 1355 C CA . VAL A 1 177 ? 5.354 10.316 21.709 1.00 97.81 177 VAL A CA 1
ATOM 1356 C C . VAL A 1 177 ? 3.823 10.229 21.753 1.00 97.81 177 VAL A C 1
ATOM 1358 O O . VAL A 1 177 ? 3.243 9.823 22.758 1.00 97.81 177 VAL A O 1
ATOM 1361 N N . THR A 1 178 ? 3.145 10.597 20.664 1.00 97.75 178 THR A N 1
ATOM 1362 C CA . THR A 1 178 ? 1.680 10.497 20.559 1.00 97.75 178 THR A CA 1
ATOM 1363 C C . THR A 1 178 ? 1.216 9.043 20.609 1.00 97.75 178 THR A C 1
ATOM 1365 O O . THR A 1 178 ? 0.254 8.737 21.315 1.00 97.75 178 THR A O 1
ATOM 1368 N N . ILE A 1 179 ? 1.904 8.151 19.894 1.00 98.00 179 ILE A N 1
ATOM 1369 C CA . ILE A 1 179 ? 1.650 6.707 19.901 1.00 98.00 179 ILE A CA 1
ATOM 1370 C C . ILE A 1 179 ? 1.854 6.146 21.315 1.00 98.00 179 ILE A C 1
ATOM 1372 O O . ILE A 1 179 ? 0.921 5.565 21.868 1.00 98.00 179 ILE A O 1
ATOM 1376 N N . ASP A 1 180 ? 3.004 6.408 21.940 1.00 97.50 180 ASP A N 1
ATOM 1377 C CA . ASP A 1 180 ? 3.356 5.912 23.276 1.00 97.50 180 ASP A CA 1
ATOM 1378 C C . ASP A 1 180 ? 2.341 6.350 24.340 1.00 97.50 180 ASP A C 1
ATOM 1380 O O . ASP A 1 180 ? 1.850 5.535 25.124 1.00 97.50 180 ASP A O 1
ATOM 1384 N N . ASN A 1 181 ? 1.958 7.630 24.335 1.00 98.06 181 ASN A N 1
ATOM 1385 C CA . ASN A 1 181 ? 0.982 8.165 25.284 1.00 98.06 181 ASN A CA 1
ATOM 1386 C C . ASN A 1 181 ? -0.402 7.519 25.124 1.00 98.06 181 ASN A C 1
ATOM 1388 O O . ASN A 1 181 ? -1.086 7.263 26.117 1.00 98.06 181 ASN A O 1
ATOM 1392 N N . ASN A 1 182 ? -0.832 7.257 23.887 1.00 97.69 182 ASN A N 1
ATOM 1393 C CA . ASN A 1 182 ? -2.119 6.618 23.634 1.00 97.69 182 ASN A CA 1
ATOM 1394 C C . ASN A 1 182 ? -2.104 5.135 24.009 1.00 97.69 182 ASN A C 1
ATOM 1396 O O . ASN A 1 182 ? -3.038 4.679 24.667 1.00 97.69 182 ASN A O 1
ATOM 1400 N N . ILE A 1 183 ? -1.024 4.413 23.699 1.00 97.44 183 ILE A N 1
ATOM 1401 C CA . ILE A 1 183 ? -0.835 3.032 24.157 1.00 97.44 183 ILE A CA 1
ATOM 1402 C C . ILE A 1 183 ? -0.889 2.977 25.688 1.00 97.44 183 ILE A C 1
ATOM 1404 O O . ILE A 1 183 ? -1.660 2.196 26.243 1.00 97.44 183 ILE A O 1
ATOM 1408 N N . ALA A 1 184 ? -0.154 3.849 26.384 1.00 97.62 184 ALA A N 1
ATOM 1409 C CA . ALA A 1 184 ? -0.177 3.915 27.845 1.00 97.62 184 ALA A CA 1
ATOM 1410 C C . ALA A 1 184 ? -1.587 4.196 28.394 1.00 97.62 184 ALA A C 1
ATOM 1412 O O . ALA A 1 184 ? -2.020 3.552 29.349 1.00 97.62 184 ALA A O 1
ATOM 1413 N N . LYS A 1 185 ? -2.334 5.113 27.764 1.00 96.25 185 LYS A N 1
ATOM 1414 C CA . LYS A 1 185 ? -3.729 5.408 28.118 1.00 96.25 185 LYS A CA 1
ATOM 1415 C C . LYS A 1 185 ? -4.641 4.190 27.953 1.00 96.25 185 LYS A C 1
ATOM 1417 O O . LYS A 1 185 ? -5.500 3.976 28.801 1.00 96.25 185 LYS A O 1
ATOM 1422 N N . TRP A 1 186 ? -4.490 3.416 26.880 1.00 95.69 186 TRP A N 1
ATOM 1423 C CA . TRP A 1 186 ? -5.337 2.245 26.619 1.00 95.69 186 TRP A CA 1
ATOM 1424 C C . TRP A 1 186 ? -4.985 1.039 27.488 1.00 95.69 186 TRP A C 1
ATOM 1426 O O . TRP A 1 186 ? -5.853 0.213 27.755 1.00 95.69 186 TRP A O 1
ATOM 1436 N N . LEU A 1 187 ? -3.736 0.951 27.944 1.00 96.25 187 LEU A N 1
ATOM 1437 C CA . LEU A 1 187 ? -3.279 -0.077 28.879 1.00 96.25 187 LEU A CA 1
ATOM 1438 C C . LEU A 1 187 ? -3.555 0.274 30.346 1.00 96.25 187 LEU A C 1
ATOM 1440 O O . LEU A 1 187 ? -3.470 -0.604 31.207 1.00 96.25 187 LEU A O 1
ATOM 1444 N N . ALA A 1 188 ? -3.863 1.537 30.653 1.00 94.31 188 ALA A N 1
ATOM 1445 C CA . ALA A 1 188 ? -4.189 1.947 32.009 1.00 94.31 188 ALA A CA 1
ATOM 1446 C C . ALA A 1 188 ? -5.411 1.159 32.524 1.00 94.31 188 ALA A C 1
ATOM 1448 O O . ALA A 1 188 ? -6.383 0.989 31.782 1.00 94.31 188 ALA A O 1
ATOM 1449 N N . PRO A 1 189 ? -5.407 0.696 33.789 1.00 83.81 189 PRO A N 1
ATOM 1450 C CA . PRO A 1 189 ? -6.556 0.010 34.360 1.00 83.81 189 PRO A CA 1
ATOM 1451 C C . PRO A 1 189 ? -7.801 0.881 34.208 1.00 83.81 189 PRO A C 1
ATOM 1453 O O . PRO A 1 189 ? -7.793 2.048 34.609 1.00 83.81 189 PRO A O 1
ATOM 1456 N N . THR A 1 190 ? -8.877 0.325 33.647 1.00 75.94 190 THR A N 1
ATOM 1457 C CA . THR A 1 190 ? -10.179 0.993 33.666 1.00 75.94 190 THR A CA 1
ATOM 1458 C C . THR A 1 190 ? -10.494 1.321 35.113 1.00 75.94 190 THR A C 1
ATOM 1460 O O . THR A 1 190 ? -10.642 0.405 35.927 1.00 75.94 190 THR A O 1
ATOM 1463 N N . GLN A 1 191 ? -10.581 2.609 35.451 1.00 59.19 191 GLN A N 1
ATOM 1464 C CA . GLN A 1 191 ? -11.153 2.991 36.729 1.00 59.19 191 GLN A CA 1
ATOM 1465 C C . GLN A 1 191 ? -12.578 2.455 36.718 1.00 59.19 191 GLN A C 1
ATOM 1467 O O . GLN A 1 191 ? -13.430 2.973 35.997 1.00 59.19 191 GLN A O 1
ATOM 1472 N N . GLN A 1 192 ? -12.822 1.375 37.466 1.00 52.16 192 GLN A N 1
ATOM 1473 C CA . GLN A 1 192 ? -14.168 1.056 37.897 1.00 52.16 192 GLN A CA 1
ATOM 1474 C C . GLN A 1 192 ? -14.637 2.313 38.609 1.00 52.16 192 GLN A C 1
ATOM 1476 O O . GLN A 1 192 ? -14.194 2.615 39.716 1.00 52.16 192 GLN A O 1
ATOM 1481 N N . THR A 1 193 ? -15.481 3.088 37.938 1.00 48.97 193 THR A N 1
ATOM 1482 C CA . THR A 1 193 ? -16.335 4.045 38.605 1.00 48.97 193 THR A CA 1
ATOM 1483 C C . THR A 1 193 ? -17.146 3.217 39.585 1.00 48.97 193 THR A C 1
ATOM 1485 O O . THR A 1 193 ? -18.126 2.570 39.227 1.00 48.97 193 THR A O 1
ATOM 1488 N N . SER A 1 194 ? -16.673 3.164 40.827 1.00 46.72 194 SER A N 1
ATOM 1489 C CA . SER A 1 194 ? -17.403 2.674 41.980 1.00 46.72 194 SER A CA 1
ATOM 1490 C C . SER A 1 194 ? -18.582 3.619 42.182 1.00 46.72 194 SER A C 1
ATOM 1492 O O . SER A 1 194 ? -18.570 4.536 43.000 1.00 46.72 194 SER A O 1
ATOM 1494 N N . SER A 1 195 ? -19.603 3.446 41.346 1.00 49.41 195 SER A N 1
ATOM 1495 C CA . SER A 1 195 ? -20.882 4.105 41.497 1.00 49.41 195 SER A CA 1
ATOM 1496 C C . SER A 1 195 ? -21.488 3.630 42.810 1.00 49.41 195 SER A C 1
ATOM 1498 O O . SER A 1 195 ? -21.862 2.467 42.923 1.00 49.41 195 SER A O 1
ATOM 1500 N N . ALA A 1 196 ? -21.556 4.568 43.753 1.00 51.22 196 ALA A N 1
ATOM 1501 C CA . ALA A 1 196 ? -22.453 4.633 44.899 1.00 51.22 196 ALA A CA 1
ATOM 1502 C C . ALA A 1 196 ? -22.495 3.398 45.817 1.00 51.22 196 ALA A C 1
ATOM 1504 O O . ALA A 1 196 ? -23.004 2.333 45.480 1.00 51.22 196 ALA A O 1
ATOM 1505 N N . GLY A 1 197 ? -22.023 3.598 47.048 1.00 45.06 197 GLY A N 1
ATOM 1506 C CA . GLY A 1 197 ? -22.146 2.626 48.121 1.00 45.06 197 GLY A CA 1
ATOM 1507 C C . GLY A 1 197 ? -23.584 2.144 48.309 1.00 45.06 197 GLY A C 1
ATOM 1508 O O . GLY A 1 197 ? -24.497 2.929 48.558 1.00 45.06 197 GLY A O 1
ATOM 1509 N N . PHE A 1 198 ? -23.760 0.827 48.271 1.00 49.09 198 PHE A N 1
ATOM 1510 C CA . PHE A 1 198 ? -24.826 0.200 49.032 1.00 49.09 198 PHE A CA 1
ATOM 1511 C C . PHE A 1 198 ? -24.454 0.321 50.510 1.00 49.09 198 PHE A C 1
ATOM 1513 O O . PHE A 1 198 ? -23.518 -0.321 50.984 1.00 49.09 198 PHE A O 1
ATOM 1520 N N . ALA A 1 199 ? -25.169 1.179 51.235 1.00 50.28 199 ALA A N 1
ATOM 1521 C CA . ALA A 1 199 ? -25.153 1.159 52.688 1.00 50.28 199 ALA A CA 1
ATOM 1522 C C . ALA A 1 199 ? -25.734 -0.189 53.159 1.00 50.28 199 ALA A C 1
ATOM 1524 O O . ALA A 1 199 ? -26.870 -0.506 52.796 1.00 50.28 199 ALA A O 1
ATOM 1525 N N . PRO A 1 200 ? -25.014 -0.993 53.961 1.00 42.03 200 PRO A N 1
ATOM 1526 C CA . PRO A 1 200 ? -25.625 -2.137 54.607 1.00 42.03 200 PRO A CA 1
ATOM 1527 C C . PRO A 1 200 ? -26.498 -1.605 55.746 1.00 42.03 200 PRO A C 1
ATOM 1529 O O . PRO A 1 200 ? -26.000 -1.043 56.721 1.00 42.03 200 PRO A O 1
ATOM 1532 N N . THR A 1 201 ? -27.815 -1.761 55.634 1.00 45.50 201 THR A N 1
ATOM 1533 C CA . THR A 1 201 ? -28.704 -1.591 56.784 1.00 45.50 201 THR A CA 1
ATOM 1534 C C . THR A 1 201 ? -28.383 -2.690 57.789 1.00 45.50 201 THR A C 1
ATOM 1536 O O . THR A 1 201 ? -28.672 -3.864 57.555 1.00 45.50 201 THR A O 1
ATOM 1539 N N . ALA A 1 202 ? -27.754 -2.312 58.898 1.00 42.16 202 ALA A N 1
ATOM 1540 C CA . ALA A 1 202 ? -27.550 -3.186 60.037 1.00 42.16 202 ALA A CA 1
ATOM 1541 C C . ALA A 1 202 ? -28.912 -3.593 60.623 1.00 42.16 202 ALA A C 1
ATOM 1543 O O . ALA A 1 202 ? -29.670 -2.750 61.096 1.00 42.16 202 ALA A O 1
ATOM 1544 N N . SER A 1 203 ? -29.203 -4.892 60.620 1.00 42.44 203 SER A N 1
ATOM 1545 C CA . SER A 1 203 ? -30.204 -5.498 61.497 1.00 42.44 203 SER A CA 1
ATOM 1546 C C . SER A 1 203 ? -29.478 -6.495 62.385 1.00 42.44 203 SER A C 1
ATOM 1548 O O . SER A 1 203 ? -29.067 -7.567 61.942 1.00 42.44 203 SER A O 1
ATOM 1550 N N . ALA A 1 204 ? -29.284 -6.103 63.639 1.00 45.53 204 ALA A N 1
ATOM 1551 C CA . ALA A 1 204 ? -28.728 -6.941 64.681 1.00 45.53 204 ALA A CA 1
ATOM 1552 C C . ALA A 1 204 ? -29.740 -8.024 65.074 1.00 45.53 204 ALA A C 1
ATOM 1554 O O . ALA A 1 204 ? -30.742 -7.717 65.709 1.00 45.53 204 ALA A O 1
ATOM 1555 N N . TYR A 1 205 ? -29.443 -9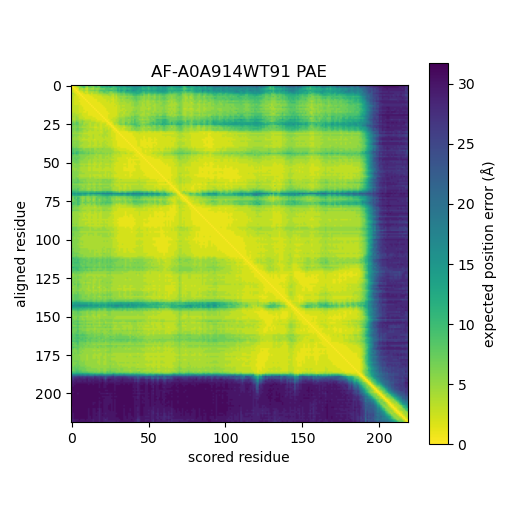.285 64.760 1.00 38.84 205 TYR A N 1
ATOM 1556 C CA . TYR A 1 205 ? -29.936 -10.418 65.540 1.00 38.84 205 TYR A CA 1
ATOM 1557 C C . TYR A 1 205 ? -28.802 -11.419 65.747 1.00 38.84 205 TYR A C 1
ATOM 1559 O O . TYR A 1 205 ? -28.419 -12.193 64.876 1.00 38.84 205 TYR A O 1
ATOM 1567 N N . THR A 1 206 ? -28.246 -11.343 66.949 1.00 38.75 206 THR A N 1
ATOM 1568 C CA . THR A 1 206 ? -27.433 -12.359 67.606 1.00 38.75 206 THR A CA 1
ATOM 1569 C C . THR A 1 206 ? -28.197 -13.674 67.724 1.00 38.75 206 THR A C 1
ATOM 1571 O O . THR A 1 206 ? -29.297 -13.679 68.276 1.00 38.75 206 THR A O 1
ATOM 1574 N N . SER A 1 207 ? -27.587 -14.789 67.325 1.00 39.38 207 SER A N 1
ATOM 1575 C CA . SER A 1 207 ? -27.747 -16.089 67.994 1.00 39.38 207 SER A CA 1
ATOM 1576 C C . SER A 1 207 ? -26.593 -17.015 67.616 1.00 39.38 207 SER A C 1
ATOM 1578 O O . SER A 1 207 ? -26.414 -17.374 66.455 1.00 39.38 207 SER A O 1
ATOM 1580 N N . LEU A 1 208 ? -25.799 -17.366 68.631 1.00 39.19 208 LEU A N 1
ATOM 1581 C CA . LEU A 1 208 ? -24.819 -18.444 68.612 1.00 39.19 208 LEU A CA 1
ATOM 1582 C C . LEU A 1 208 ? -25.494 -19.757 68.204 1.00 39.19 208 LEU A C 1
ATOM 1584 O O . LEU A 1 208 ? -26.433 -20.169 68.879 1.00 39.19 208 LEU A O 1
ATOM 1588 N N . ILE A 1 209 ? -24.923 -20.479 67.238 1.00 39.50 209 ILE A N 1
ATOM 1589 C CA . ILE A 1 209 ? -24.934 -21.946 67.265 1.00 39.50 209 ILE A CA 1
ATOM 1590 C C . ILE A 1 209 ? -23.527 -22.443 66.930 1.00 39.50 209 ILE A C 1
ATOM 1592 O O . ILE A 1 209 ? -23.040 -22.343 65.807 1.00 39.50 209 ILE A O 1
ATOM 1596 N N . LEU A 1 210 ? -22.882 -22.953 67.975 1.00 35.31 210 LEU A N 1
ATOM 1597 C CA . LEU A 1 210 ? -21.660 -23.738 67.954 1.00 35.31 210 LEU A CA 1
ATOM 1598 C C . LEU A 1 210 ? -22.046 -25.167 67.538 1.00 35.31 210 LEU A C 1
ATOM 1600 O O . LEU A 1 210 ? -22.780 -25.815 68.280 1.00 35.31 210 LEU A O 1
ATOM 1604 N N . ILE A 1 211 ? -21.553 -25.684 66.409 1.00 39.91 211 ILE A N 1
ATOM 1605 C CA . ILE A 1 211 ? -21.466 -27.138 66.194 1.00 39.91 211 ILE A CA 1
ATOM 1606 C C . ILE A 1 211 ? -20.078 -27.471 65.646 1.00 39.91 211 ILE A C 1
ATOM 1608 O O . ILE A 1 211 ? -19.735 -27.188 64.502 1.00 39.91 211 ILE A O 1
ATOM 1612 N N . LEU A 1 212 ? -19.289 -28.075 66.531 1.00 34.81 212 LEU A N 1
ATOM 1613 C CA . LEU A 1 212 ? -18.102 -28.872 66.251 1.00 34.81 212 LEU A CA 1
ATOM 1614 C C . LEU A 1 212 ? -18.530 -30.274 65.788 1.00 34.81 212 LEU A C 1
ATOM 1616 O O . LEU A 1 212 ? -19.283 -30.929 66.502 1.00 34.81 212 LEU A O 1
ATOM 1620 N N . ALA A 1 213 ? -17.983 -30.750 64.668 1.00 35.38 213 ALA A N 1
ATOM 1621 C CA . ALA A 1 213 ? -17.656 -32.161 64.398 1.00 35.38 213 ALA A CA 1
ATOM 1622 C C . ALA A 1 213 ? -16.800 -32.204 63.113 1.00 35.38 213 ALA A C 1
ATOM 1624 O O . ALA A 1 213 ? -17.267 -31.822 62.049 1.00 35.38 213 ALA A O 1
ATOM 1625 N N . ILE A 1 214 ? -15.476 -32.334 63.224 1.00 36.50 214 ILE A N 1
ATOM 1626 C CA . ILE A 1 214 ? -14.702 -33.592 63.168 1.00 36.50 214 ILE A CA 1
ATOM 1627 C C . ILE A 1 214 ? -14.606 -34.174 61.741 1.00 36.50 214 ILE A C 1
ATOM 1629 O O . ILE A 1 214 ? -15.530 -34.819 61.271 1.00 36.50 214 ILE A O 1
ATOM 1633 N N . VAL A 1 215 ? -13.419 -33.950 61.150 1.00 35.03 215 VAL A N 1
ATOM 1634 C CA . VAL A 1 215 ? -12.540 -34.874 60.391 1.00 35.03 215 VAL A CA 1
ATOM 1635 C C . VAL A 1 215 ? -13.150 -35.624 59.190 1.00 35.03 215 VAL A C 1
ATOM 1637 O O . VAL A 1 215 ? -14.127 -36.339 59.333 1.00 35.03 215 VAL A O 1
ATOM 1640 N N . TRP A 1 216 ? -12.512 -35.534 58.014 1.00 33.00 216 TRP A N 1
ATOM 1641 C CA . TRP A 1 216 ? -11.805 -36.642 57.333 1.00 33.00 216 TRP A CA 1
ATOM 1642 C C . TRP A 1 216 ? -11.166 -36.176 56.004 1.00 33.00 216 TRP A C 1
ATOM 1644 O O . TRP A 1 216 ? -11.567 -35.185 55.404 1.00 33.00 216 TRP A O 1
ATOM 1654 N N . PHE A 1 217 ? -10.080 -36.868 55.663 1.00 35.56 217 PHE A N 1
ATOM 1655 C CA . PHE A 1 217 ? -8.985 -36.569 54.732 1.00 35.56 217 PHE A CA 1
ATOM 1656 C C . PHE A 1 217 ? -9.305 -36.641 53.219 1.00 35.56 217 PHE A C 1
ATOM 1658 O O . PHE A 1 217 ? -10.183 -37.387 52.808 1.00 35.56 217 PHE A O 1
ATOM 1665 N N . ASN A 1 218 ? -8.469 -35.928 52.443 1.00 36.12 218 ASN A N 1
ATOM 1666 C CA . ASN A 1 218 ? -7.936 -36.175 51.084 1.00 36.12 218 ASN A CA 1
ATOM 1667 C C . ASN A 1 218 ? -8.648 -37.158 50.130 1.00 36.12 218 ASN A C 1
ATOM 1669 O O . ASN A 1 218 ? -8.629 -38.365 50.370 1.00 36.12 218 ASN A O 1
ATOM 1673 N N . ILE A 1 219 ? -9.007 -36.641 48.945 1.00 45.06 219 ILE A N 1
ATOM 1674 C CA . ILE A 1 219 ? -8.506 -37.093 47.626 1.00 45.06 219 ILE A CA 1
ATOM 1675 C C . ILE A 1 219 ? -8.123 -35.841 46.833 1.00 45.06 219 ILE A C 1
ATOM 1677 O O . ILE A 1 219 ? -8.898 -34.862 46.914 1.00 45.06 219 ILE A O 1
#

Sequence (219 aa):
MNNNSRSPVDRLADVNNLINSIFGSTCTANNYTDLIQCMQDPSFNSPCADSRSWTWQTCTEFGYFQSTDQANNIFGSLVPLNFYVNMCTDIFGPQYNQTFISNAVNNTNKFYGGRDNYKGTNVVLPNGSVDPWHALGILTDTPNSAAIAAFINGTAHCADMYGASPRDPPGLTQARVTIDNNIAKWLAPTQQTSSAGFAPTASAYTSLILILAIVWFNI